Protein AF-A0A7X5RB39-F1 (afdb_monomer)

Structure (mmCIF, N/CA/C/O backbone):
data_AF-A0A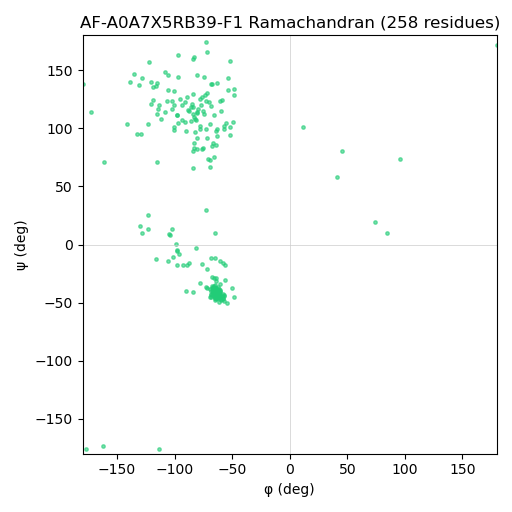7X5RB39-F1
#
_entry.id   AF-A0A7X5RB39-F1
#
loop_
_atom_site.group_PDB
_atom_site.id
_atom_site.type_symbol
_atom_site.label_atom_id
_atom_site.label_alt_id
_atom_site.label_comp_id
_atom_site.label_asym_id
_atom_site.label_entity_id
_atom_site.label_seq_id
_atom_site.pdbx_PDB_ins_code
_atom_site.Cartn_x
_atom_site.Cartn_y
_atom_site.Cartn_z
_atom_site.occupancy
_atom_site.B_iso_or_equiv
_atom_site.auth_seq_id
_atom_site.auth_comp_id
_atom_site.auth_asym_id
_atom_site.auth_atom_id
_atom_site.pdbx_PDB_model_num
ATOM 1 N N . MET A 1 1 ? 39.452 -30.937 -15.930 1.00 35.19 1 MET A N 1
ATOM 2 C CA . MET A 1 1 ? 39.267 -30.434 -17.305 1.00 35.19 1 MET A CA 1
ATOM 3 C C . MET A 1 1 ? 38.726 -31.591 -18.138 1.00 35.19 1 MET A C 1
ATOM 5 O O . MET A 1 1 ? 39.486 -32.293 -18.784 1.00 35.19 1 MET A O 1
ATOM 9 N N . HIS A 1 2 ? 37.433 -31.885 -17.980 1.00 28.02 2 HIS A N 1
ATOM 10 C CA . HIS A 1 2 ? 36.726 -32.924 -18.730 1.00 28.02 2 HIS A CA 1
ATOM 11 C C . HIS A 1 2 ? 35.963 -32.191 -19.830 1.00 28.02 2 HIS A C 1
ATOM 13 O O . HIS A 1 2 ? 34.952 -31.548 -19.563 1.00 28.02 2 HIS A O 1
ATOM 19 N N . THR A 1 3 ? 36.523 -32.175 -21.033 1.00 28.80 3 THR A N 1
ATOM 20 C CA . THR A 1 3 ? 35.849 -31.631 -22.210 1.00 28.80 3 THR A CA 1
ATOM 21 C C . THR A 1 3 ? 34.750 -32.599 -22.612 1.00 28.80 3 THR A C 1
ATOM 23 O O . THR A 1 3 ? 35.009 -33.785 -22.814 1.00 28.80 3 THR A O 1
ATOM 26 N N . LEU A 1 4 ? 33.529 -32.073 -22.666 1.00 30.95 4 LEU A N 1
ATOM 27 C CA . LEU A 1 4 ? 32.316 -32.753 -23.091 1.00 30.95 4 LEU A CA 1
ATOM 28 C C . LEU A 1 4 ? 32.536 -33.466 -24.433 1.00 30.95 4 LEU A C 1
ATOM 30 O O . LEU A 1 4 ? 32.575 -32.833 -25.483 1.00 30.95 4 LEU A O 1
ATOM 34 N N . THR A 1 5 ? 32.662 -34.789 -24.407 1.00 37.22 5 THR A N 1
ATOM 35 C CA . THR A 1 5 ? 32.427 -35.636 -25.578 1.00 37.22 5 THR A CA 1
ATOM 36 C C . THR A 1 5 ? 30.926 -35.886 -25.651 1.00 37.22 5 THR A C 1
ATOM 38 O O . THR A 1 5 ? 30.418 -36.819 -25.032 1.00 37.22 5 THR A O 1
ATOM 41 N N . GLY A 1 6 ? 30.220 -34.976 -26.320 1.00 36.09 6 GLY A N 1
ATOM 42 C CA . GLY A 1 6 ? 28.817 -35.131 -26.685 1.00 36.09 6 GLY A CA 1
ATOM 43 C C . GLY A 1 6 ? 28.717 -35.910 -27.991 1.00 36.09 6 GLY A C 1
ATOM 44 O O . GLY A 1 6 ? 29.290 -35.511 -29.001 1.00 36.09 6 GLY A O 1
ATOM 45 N N . ASP A 1 7 ? 28.031 -37.040 -27.921 1.00 36.84 7 ASP A N 1
ATOM 46 C CA . ASP A 1 7 ? 27.669 -37.909 -29.032 1.00 36.84 7 ASP A CA 1
ATOM 47 C C . ASP A 1 7 ? 26.932 -37.131 -30.145 1.00 36.84 7 ASP A C 1
ATOM 49 O O . ASP A 1 7 ? 26.150 -36.217 -29.877 1.00 36.84 7 ASP A O 1
ATOM 53 N N . ASN A 1 8 ? 27.184 -37.491 -31.404 1.00 41.62 8 ASN A N 1
ATOM 54 C CA . ASN A 1 8 ? 26.747 -36.795 -32.627 1.00 41.62 8 ASN A CA 1
ATOM 55 C C . ASN A 1 8 ? 25.233 -36.949 -32.935 1.00 41.62 8 ASN A C 1
ATOM 57 O O . ASN A 1 8 ? 24.839 -36.960 -34.101 1.00 41.62 8 ASN A O 1
ATOM 61 N N . GLY A 1 9 ? 24.376 -37.105 -31.922 1.00 42.06 9 GLY A N 1
ATOM 62 C CA . GLY A 1 9 ? 22.972 -37.510 -32.091 1.00 42.06 9 GLY A CA 1
ATOM 63 C C . GLY A 1 9 ? 21.904 -36.426 -31.898 1.00 42.06 9 GLY A C 1
ATOM 64 O O . GLY A 1 9 ? 20.760 -36.647 -32.274 1.00 42.06 9 GLY A O 1
ATOM 65 N N . LEU A 1 10 ? 22.234 -35.264 -31.322 1.00 43.47 10 LEU A N 1
ATOM 66 C CA . LEU A 1 10 ? 21.219 -34.335 -30.782 1.00 43.47 10 LEU A CA 1
ATOM 67 C C . LEU A 1 10 ? 20.811 -33.165 -31.698 1.00 43.47 10 LEU A C 1
ATOM 69 O O . LEU A 1 10 ? 19.912 -32.412 -31.333 1.00 43.47 10 LEU A O 1
ATOM 73 N N . LEU A 1 11 ? 21.452 -32.988 -32.861 1.00 42.91 11 LEU A N 1
ATOM 74 C CA . LEU A 1 11 ? 21.188 -31.864 -33.773 1.00 42.91 11 LEU A CA 1
ATOM 75 C C . LEU A 1 11 ? 21.240 -32.320 -35.239 1.00 42.91 11 LEU A C 1
ATOM 77 O O . LEU A 1 11 ? 22.322 -32.479 -35.809 1.00 42.91 11 LEU A O 1
ATOM 81 N N . SER A 1 12 ? 20.085 -32.481 -35.889 1.00 49.16 12 SER A N 1
ATOM 82 C CA . SER A 1 12 ? 20.037 -32.644 -37.348 1.00 49.16 12 SER A CA 1
ATOM 83 C C . SER A 1 12 ? 20.024 -31.275 -38.033 1.00 49.16 12 SER A C 1
ATOM 85 O O . SER A 1 12 ? 19.104 -30.485 -37.838 1.00 49.16 12 SER A O 1
ATOM 87 N N . LYS A 1 13 ? 21.047 -30.983 -38.847 1.00 46.03 13 LYS A N 1
ATOM 88 C CA . LYS A 1 13 ? 21.145 -29.742 -39.635 1.00 46.03 13 LYS A CA 1
ATOM 89 C C . LYS A 1 13 ? 20.354 -29.885 -40.938 1.00 46.03 13 LYS A C 1
ATOM 91 O O . LYS A 1 13 ? 20.810 -30.590 -41.835 1.00 46.03 13 LYS A O 1
ATOM 96 N N . ASN A 1 14 ? 19.228 -29.186 -41.077 1.00 44.16 14 ASN A N 1
ATOM 97 C CA . ASN A 1 14 ? 18.513 -29.060 -42.352 1.00 44.16 14 ASN A CA 1
ATOM 98 C C . ASN A 1 14 ? 18.531 -27.598 -42.824 1.00 44.16 14 ASN A C 1
ATOM 100 O O . ASN A 1 14 ? 17.915 -26.724 -42.218 1.00 44.16 14 ASN A O 1
ATOM 104 N N . ILE A 1 15 ? 19.238 -27.326 -43.925 1.00 44.94 15 ILE A N 1
ATOM 105 C CA . ILE A 1 15 ? 19.215 -26.021 -44.601 1.00 44.94 15 ILE A CA 1
ATOM 106 C C . ILE A 1 15 ? 18.104 -26.077 -45.649 1.00 44.94 15 ILE A C 1
ATOM 108 O O . ILE A 1 15 ? 18.275 -26.706 -46.693 1.00 44.94 15 ILE A O 1
ATOM 112 N N . THR A 1 16 ? 16.972 -25.423 -45.388 1.00 47.25 16 THR A N 1
ATOM 113 C CA . THR A 1 16 ? 15.879 -25.333 -46.368 1.00 47.25 16 THR A CA 1
ATOM 114 C C . THR A 1 16 ? 15.811 -23.915 -46.923 1.00 47.25 16 THR A C 1
ATOM 116 O O . THR A 1 16 ? 15.499 -22.969 -46.205 1.00 47.25 16 THR A O 1
ATOM 119 N N . ASN A 1 17 ? 16.097 -23.755 -48.217 1.00 41.53 17 ASN A N 1
ATOM 120 C CA . ASN A 1 17 ? 15.879 -22.500 -48.932 1.00 41.53 17 ASN A CA 1
ATOM 121 C C . ASN A 1 17 ? 14.397 -22.405 -49.320 1.00 41.53 17 ASN A C 1
ATOM 123 O O . ASN A 1 17 ? 13.992 -22.917 -50.363 1.00 41.53 17 ASN A O 1
ATOM 127 N N . ASN A 1 18 ? 13.577 -21.788 -48.470 1.00 40.19 18 ASN A N 1
ATOM 128 C CA . ASN A 1 18 ? 12.214 -21.437 -48.850 1.00 40.19 18 ASN A CA 1
ATOM 129 C C . ASN A 1 18 ? 12.242 -20.093 -49.589 1.00 40.19 18 ASN A C 1
ATOM 131 O O . ASN A 1 18 ? 11.996 -19.038 -49.004 1.00 40.19 18 ASN A O 1
ATOM 135 N N . ALA A 1 19 ? 12.584 -20.129 -50.879 1.00 40.53 19 ALA A N 1
ATOM 136 C CA . ALA A 1 19 ? 12.365 -18.997 -51.765 1.00 40.53 19 ALA A CA 1
ATOM 137 C C . ALA A 1 19 ? 10.851 -18.776 -51.852 1.00 40.53 19 ALA A C 1
ATOM 139 O O . ALA A 1 19 ? 10.156 -19.476 -52.587 1.00 40.53 19 ALA A O 1
ATOM 140 N N . ALA A 1 20 ? 10.335 -17.838 -51.057 1.00 37.28 20 ALA A N 1
ATOM 141 C CA . ALA A 1 20 ? 8.930 -17.475 -51.071 1.00 37.28 20 ALA A CA 1
ATOM 142 C C . ALA A 1 20 ? 8.526 -17.087 -52.503 1.00 37.28 20 ALA A C 1
ATOM 144 O O . ALA A 1 20 ? 8.846 -16.003 -52.996 1.00 37.28 20 ALA A O 1
ATOM 145 N N . THR A 1 21 ? 7.809 -17.982 -53.183 1.00 43.25 21 THR A N 1
ATOM 146 C CA . THR A 1 21 ? 7.079 -17.690 -54.415 1.00 43.25 21 THR A CA 1
ATOM 147 C C . THR A 1 21 ? 5.942 -16.741 -54.057 1.00 43.25 21 THR A C 1
ATOM 149 O O . THR A 1 21 ? 4.827 -17.155 -53.755 1.00 43.25 21 THR A O 1
ATOM 152 N N . GLY A 1 22 ? 6.259 -15.452 -54.020 1.00 37.28 22 GLY A N 1
ATOM 153 C CA . GLY A 1 22 ? 5.354 -14.394 -53.596 1.00 37.28 22 GLY A CA 1
ATOM 154 C C . GLY A 1 22 ? 5.847 -13.046 -54.098 1.00 37.28 22 GLY A C 1
ATOM 155 O O . GLY A 1 22 ? 6.366 -12.247 -53.332 1.00 37.28 22 GLY A O 1
ATOM 156 N N . ASN A 1 23 ? 5.726 -12.859 -55.412 1.00 44.16 23 ASN A N 1
ATOM 157 C CA . ASN A 1 23 ? 5.734 -11.604 -56.165 1.00 44.16 23 ASN A CA 1
ATOM 158 C C . ASN A 1 23 ? 6.184 -10.336 -55.398 1.00 44.16 23 ASN A C 1
ATOM 160 O O . ASN A 1 23 ? 5.379 -9.706 -54.712 1.00 44.16 23 ASN A O 1
ATOM 164 N N . LYS A 1 24 ? 7.433 -9.893 -55.601 1.00 43.25 24 LYS A N 1
ATOM 165 C CA . LYS A 1 24 ? 7.835 -8.496 -55.366 1.00 43.25 24 LYS A CA 1
ATOM 166 C C . LYS A 1 24 ? 8.642 -7.972 -56.544 1.00 43.25 24 LYS A C 1
ATOM 168 O O . LYS A 1 24 ? 9.856 -8.121 -56.611 1.00 43.25 24 LYS A O 1
ATOM 173 N N . GLY A 1 25 ? 7.945 -7.307 -57.461 1.00 40.09 25 GLY A N 1
ATOM 174 C CA . GLY A 1 25 ? 8.565 -6.319 -58.331 1.00 40.09 25 GLY A CA 1
ATOM 175 C C . GLY A 1 25 ? 9.091 -5.156 -57.488 1.00 40.09 25 GLY A C 1
ATOM 176 O O . GLY A 1 25 ? 8.332 -4.258 -57.145 1.00 40.09 25 GLY A O 1
ATOM 177 N N . ALA A 1 26 ? 10.366 -5.225 -57.112 1.00 44.03 26 ALA A N 1
ATOM 178 C CA . ALA A 1 26 ? 11.265 -4.106 -56.830 1.00 44.03 26 ALA A CA 1
ATOM 179 C C . ALA A 1 26 ? 12.669 -4.695 -56.621 1.00 44.03 26 ALA A C 1
ATOM 181 O O . ALA A 1 26 ? 12.887 -5.443 -55.669 1.00 44.03 26 ALA A O 1
ATOM 182 N N . SER A 1 27 ? 13.600 -4.372 -57.517 1.00 50.78 27 SER A N 1
ATOM 183 C CA . SER A 1 27 ? 14.911 -5.018 -57.693 1.00 50.78 27 SER A CA 1
ATOM 184 C C . SER A 1 27 ? 15.924 -4.889 -56.539 1.00 50.78 27 SER A C 1
ATOM 186 O O . SER A 1 27 ? 17.055 -5.325 -56.704 1.00 50.78 27 SER A O 1
ATOM 188 N N . ASP A 1 28 ? 15.537 -4.387 -55.363 1.00 53.66 28 ASP A N 1
ATOM 189 C CA . ASP A 1 28 ? 16.454 -4.109 -54.239 1.00 53.66 28 ASP A CA 1
ATOM 190 C C . ASP A 1 28 ? 15.992 -4.700 -52.892 1.00 53.66 28 ASP A C 1
ATOM 192 O O . ASP A 1 28 ? 16.442 -4.284 -51.823 1.00 53.66 28 ASP A O 1
ATOM 196 N N . LYS A 1 29 ? 15.047 -5.648 -52.895 1.00 54.41 29 LYS A N 1
ATOM 197 C CA . LYS A 1 29 ? 14.527 -6.245 -51.656 1.00 54.41 29 LYS A CA 1
ATOM 198 C C . LYS A 1 29 ? 15.233 -7.570 -51.375 1.00 54.41 29 LYS A C 1
ATOM 200 O O . LYS A 1 29 ? 14.937 -8.583 -52.000 1.00 54.41 29 LYS A O 1
ATOM 205 N N . GLY A 1 30 ? 16.145 -7.524 -50.411 1.00 60.84 30 GLY A N 1
ATOM 206 C CA . GLY A 1 30 ? 16.729 -8.695 -49.775 1.00 60.84 30 GLY A CA 1
ATOM 207 C C . GLY A 1 30 ? 15.707 -9.709 -49.242 1.00 60.84 30 GLY A C 1
ATOM 208 O O . GLY A 1 30 ? 14.550 -9.363 -48.996 1.00 60.84 30 GLY A O 1
ATOM 209 N N . GLY A 1 31 ? 16.145 -10.958 -49.078 1.00 68.75 31 GLY A N 1
ATOM 210 C CA . GLY A 1 31 ? 15.385 -12.063 -48.488 1.00 68.75 31 GLY A CA 1
ATOM 211 C C . GLY A 1 31 ? 15.978 -12.534 -47.158 1.00 68.75 31 GLY A C 1
ATOM 212 O O . GLY A 1 31 ? 16.950 -11.971 -46.662 1.00 68.75 31 GLY A O 1
ATOM 213 N N . TYR A 1 32 ? 15.407 -13.593 -46.585 1.00 74.38 32 TYR A N 1
ATOM 214 C CA . TYR A 1 32 ? 15.925 -14.213 -45.366 1.00 74.38 32 TYR A CA 1
ATOM 215 C C . TYR A 1 32 ? 16.413 -15.634 -45.639 1.00 74.38 32 TYR A C 1
ATOM 217 O O . TYR A 1 32 ? 15.752 -16.399 -46.341 1.00 74.38 32 TYR A O 1
ATOM 225 N N . ILE A 1 33 ? 17.551 -15.994 -45.049 1.00 75.31 33 ILE A N 1
ATOM 226 C CA . ILE A 1 33 ? 17.988 -17.383 -44.921 1.00 75.31 33 IL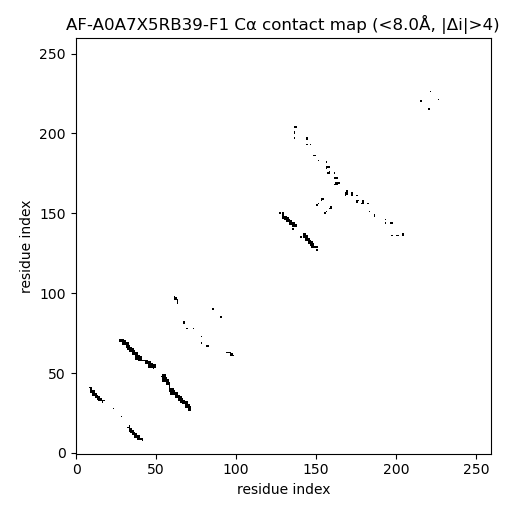E A CA 1
ATOM 227 C C . ILE A 1 33 ? 17.548 -17.873 -43.545 1.00 75.31 33 ILE A C 1
ATOM 229 O O . ILE A 1 33 ? 17.890 -17.270 -42.530 1.00 75.31 33 ILE A O 1
ATOM 233 N N . TYR A 1 34 ? 16.809 -18.979 -43.522 1.00 69.50 34 TYR A N 1
ATOM 234 C CA . TYR A 1 34 ? 16.393 -19.644 -42.294 1.00 69.50 34 TYR A CA 1
ATOM 235 C C . TYR A 1 34 ? 17.276 -20.864 -42.053 1.00 69.50 34 TYR A C 1
ATOM 237 O O . TYR A 1 34 ? 17.359 -21.759 -42.896 1.00 69.50 34 TYR A O 1
ATOM 245 N N . ILE A 1 35 ? 17.926 -20.913 -40.895 1.00 74.81 35 ILE A N 1
ATOM 246 C CA . ILE A 1 35 ? 18.674 -22.084 -40.438 1.00 74.81 35 ILE A CA 1
ATOM 247 C C . ILE A 1 35 ? 17.920 -22.645 -39.245 1.00 74.81 35 ILE A C 1
ATOM 249 O O . ILE A 1 35 ? 17.898 -22.028 -38.184 1.00 74.81 35 ILE A O 1
ATOM 253 N N . THR A 1 36 ? 17.272 -23.790 -39.435 1.00 67.94 36 THR A N 1
ATOM 254 C CA . THR A 1 36 ? 16.505 -24.455 -38.378 1.00 67.94 36 THR A CA 1
ATOM 255 C C . THR A 1 36 ? 17.325 -25.595 -37.800 1.00 67.94 36 THR A C 1
ATOM 257 O O . THR A 1 36 ? 17.893 -26.404 -38.536 1.00 67.94 36 THR A O 1
ATOM 260 N N . PHE A 1 37 ? 17.384 -25.642 -36.478 1.00 73.38 37 PHE A N 1
ATOM 261 C CA . PHE A 1 37 ? 17.956 -26.738 -35.723 1.00 73.38 37 PHE A CA 1
ATOM 262 C C . PHE A 1 37 ? 16.838 -27.393 -34.930 1.00 73.38 37 PHE A C 1
ATOM 264 O O . PHE A 1 37 ? 16.230 -26.764 -34.060 1.00 73.38 37 PHE A O 1
ATOM 271 N N . ASP A 1 38 ? 16.582 -28.655 -35.242 1.00 72.69 38 ASP A N 1
ATOM 272 C CA . ASP A 1 38 ? 15.652 -29.470 -34.478 1.00 72.69 38 ASP A CA 1
ATOM 273 C C . ASP A 1 38 ? 16.385 -30.051 -33.270 1.00 72.69 38 ASP A C 1
ATOM 275 O O . ASP A 1 38 ? 17.467 -30.632 -33.394 1.00 72.69 38 ASP A O 1
ATOM 279 N N . VAL A 1 39 ? 15.788 -29.878 -32.096 1.00 73.88 39 VAL A N 1
ATOM 280 C CA . VAL A 1 39 ? 16.202 -30.542 -30.866 1.00 73.88 39 VAL A CA 1
ATOM 281 C C . VAL A 1 39 ? 15.471 -31.870 -30.822 1.00 73.88 39 VAL A C 1
ATOM 283 O O . VAL A 1 39 ? 14.239 -31.917 -30.727 1.00 73.88 39 VAL A O 1
ATOM 286 N N . THR A 1 40 ? 16.233 -32.955 -30.898 1.00 70.62 40 THR A N 1
ATOM 287 C CA . THR A 1 40 ? 15.691 -34.312 -30.882 1.00 70.62 40 THR A CA 1
ATOM 288 C C . THR A 1 40 ? 15.942 -34.985 -29.539 1.00 70.62 40 THR A C 1
ATOM 290 O O . THR A 1 40 ? 17.055 -34.962 -29.025 1.00 70.62 40 THR A O 1
ATOM 293 N N . ALA A 1 41 ? 14.922 -35.611 -28.965 1.00 74.75 41 ALA A N 1
ATOM 294 C CA . ALA A 1 41 ? 15.072 -36.539 -27.859 1.00 74.75 41 ALA A CA 1
ATOM 295 C C . ALA A 1 41 ? 15.646 -37.871 -28.350 1.00 74.75 41 ALA A C 1
ATOM 297 O O . ALA A 1 41 ? 15.298 -38.363 -29.424 1.00 74.75 41 ALA A O 1
ATOM 298 N N . ASP A 1 42 ? 16.486 -38.465 -27.508 1.00 77.06 42 ASP A N 1
ATOM 299 C CA . ASP A 1 42 ? 17.113 -39.767 -27.748 1.00 77.06 42 ASP A CA 1
ATOM 300 C C . ASP A 1 42 ? 16.080 -40.911 -27.724 1.00 77.06 42 ASP A C 1
ATOM 302 O O . ASP A 1 42 ? 16.211 -41.926 -28.406 1.00 77.06 42 ASP A O 1
ATOM 306 N N . THR A 1 43 ? 14.994 -40.721 -26.967 1.00 77.81 43 THR A N 1
ATOM 307 C CA . THR A 1 43 ? 13.842 -41.623 -26.934 1.00 77.81 43 THR A CA 1
ATOM 308 C C . THR A 1 43 ? 12.573 -40.902 -27.398 1.00 77.81 43 THR A C 1
ATOM 310 O O . THR A 1 43 ? 12.325 -39.761 -26.997 1.00 77.81 43 THR A O 1
ATOM 313 N N . PRO A 1 44 ? 11.746 -41.535 -28.252 1.00 77.44 44 PRO A N 1
ATOM 314 C CA . PRO A 1 44 ? 10.512 -40.924 -28.725 1.00 77.44 44 PRO A CA 1
ATOM 315 C C . PRO A 1 44 ? 9.502 -40.785 -27.580 1.00 77.44 44 PRO A C 1
ATOM 317 O O . PRO A 1 44 ? 9.314 -41.710 -26.789 1.00 77.44 44 PRO A O 1
ATOM 320 N N . TYR A 1 45 ? 8.817 -39.643 -27.521 1.00 78.44 45 TYR A N 1
ATOM 321 C CA . TYR A 1 45 ? 7.777 -39.365 -26.531 1.00 78.44 45 TYR A CA 1
ATOM 322 C C . TYR A 1 45 ? 6.390 -39.370 -27.175 1.00 78.44 45 TYR A C 1
ATOM 324 O O . TYR A 1 45 ? 6.230 -39.015 -28.343 1.00 78.44 45 TYR A O 1
ATOM 332 N N . VAL A 1 46 ? 5.372 -39.767 -26.408 1.00 81.50 46 VAL A N 1
ATOM 333 C CA . VAL A 1 46 ? 3.970 -39.748 -26.847 1.00 81.50 46 VAL A CA 1
ATOM 334 C C . VAL A 1 46 ? 3.399 -38.351 -26.619 1.00 81.50 46 VAL A C 1
ATOM 336 O O . VAL A 1 46 ? 3.325 -37.895 -25.480 1.00 81.50 46 VAL A O 1
ATOM 339 N N . TYR A 1 47 ? 2.979 -37.669 -27.685 1.00 78.12 47 TYR A N 1
ATOM 340 C CA . TYR A 1 47 ? 2.387 -36.326 -27.601 1.00 78.12 47 TYR A CA 1
ATOM 341 C C . TYR A 1 47 ? 0.857 -36.329 -27.714 1.00 78.12 47 TYR A C 1
ATOM 343 O O . TYR A 1 47 ? 0.207 -35.320 -27.437 1.00 78.12 47 TYR A O 1
ATOM 351 N N . GLY A 1 48 ? 0.261 -37.459 -28.090 1.00 81.06 48 GLY A N 1
ATOM 352 C CA . GLY A 1 48 ? -1.183 -37.590 -28.217 1.00 81.06 48 GLY A CA 1
ATOM 353 C C . GLY A 1 48 ? -1.615 -38.996 -28.598 1.00 81.06 48 GLY A C 1
ATOM 354 O O . GLY A 1 48 ? -0.801 -39.911 -28.696 1.00 81.06 48 GLY A O 1
ATOM 355 N N . LYS A 1 49 ? -2.918 -39.150 -28.814 1.00 82.38 49 LYS A N 1
ATOM 356 C CA . LYS A 1 49 ? -3.541 -40.367 -29.333 1.00 82.38 49 LYS A CA 1
ATOM 357 C C . LYS A 1 49 ? -4.262 -40.016 -30.629 1.00 82.38 49 LYS A C 1
ATOM 359 O O . LYS A 1 49 ? -4.876 -38.951 -30.696 1.00 82.38 49 LYS A O 1
ATOM 364 N N . ASP A 1 50 ? -4.197 -40.874 -31.639 1.00 83.38 50 ASP A N 1
ATOM 365 C CA . ASP A 1 50 ? -5.050 -40.727 -32.820 1.00 83.38 50 ASP A CA 1
ATOM 366 C C . ASP A 1 50 ? -6.516 -41.098 -32.497 1.00 83.38 50 ASP A C 1
ATOM 368 O O . ASP A 1 50 ? -6.843 -41.575 -31.406 1.00 83.38 50 ASP A O 1
ATOM 372 N N . ASN A 1 51 ? -7.424 -40.904 -33.458 1.00 80.31 51 ASN A N 1
ATOM 373 C CA . ASN A 1 51 ? -8.847 -41.238 -33.293 1.00 80.31 51 ASN A CA 1
ATOM 374 C C . ASN A 1 51 ? -9.113 -42.750 -33.120 1.00 80.31 51 ASN A C 1
ATOM 376 O O . ASN A 1 51 ? -10.232 -43.134 -32.784 1.00 80.31 51 ASN A O 1
ATOM 380 N N . ALA A 1 52 ? -8.110 -43.600 -33.360 1.00 86.25 52 ALA A N 1
ATOM 381 C CA . ALA A 1 52 ? -8.156 -45.044 -33.158 1.00 86.25 52 ALA A CA 1
ATOM 382 C C . ALA A 1 52 ? -7.515 -45.476 -31.820 1.00 86.25 52 ALA A C 1
ATOM 384 O O . ALA A 1 52 ? -7.521 -46.663 -31.498 1.00 86.25 52 ALA A O 1
ATOM 385 N N . GLY A 1 53 ? -7.010 -44.529 -31.018 1.00 81.38 53 GLY A N 1
ATOM 386 C CA . GLY A 1 53 ? -6.408 -44.773 -29.707 1.00 81.38 53 GLY A CA 1
ATOM 387 C C . GLY A 1 53 ? -4.925 -45.165 -29.732 1.00 81.38 53 GLY A C 1
ATOM 388 O O . GLY A 1 53 ? -4.394 -45.543 -28.681 1.00 81.38 53 GLY A O 1
ATOM 389 N N . ASN A 1 54 ? -4.250 -45.065 -30.881 1.00 87.69 54 ASN A N 1
ATOM 390 C CA . ASN A 1 54 ? -2.816 -45.329 -31.005 1.00 87.69 54 ASN A CA 1
ATOM 391 C C . ASN A 1 54 ? -1.994 -44.129 -30.538 1.00 87.69 54 ASN A C 1
ATOM 393 O O . ASN A 1 54 ? -2.384 -42.983 -30.757 1.00 87.69 54 ASN A O 1
ATOM 397 N N . ASP A 1 55 ? -0.838 -44.394 -29.933 1.00 85.56 55 ASP A N 1
ATOM 398 C CA . ASP A 1 55 ? 0.086 -43.358 -29.473 1.00 85.56 55 ASP A CA 1
ATOM 399 C C . ASP A 1 55 ? 0.744 -42.645 -30.661 1.00 85.56 55 ASP A C 1
ATOM 401 O O . ASP A 1 55 ? 1.420 -43.262 -31.484 1.00 85.56 55 ASP A O 1
ATOM 405 N N . LEU A 1 56 ? 0.575 -41.326 -30.725 1.00 80.19 56 LEU A N 1
ATOM 406 C CA . LEU A 1 56 ? 1.309 -40.453 -31.628 1.00 80.19 56 LEU A CA 1
ATOM 407 C C . LEU A 1 56 ? 2.641 -40.101 -30.968 1.00 80.19 56 LEU A C 1
ATOM 409 O O . LEU A 1 56 ? 2.665 -39.415 -29.941 1.00 80.19 56 LEU A O 1
ATOM 413 N N . THR A 1 57 ? 3.742 -40.583 -31.542 1.00 80.12 57 THR A N 1
ATOM 414 C CA . THR A 1 57 ? 5.094 -40.375 -31.017 1.00 80.12 57 THR A CA 1
ATOM 415 C C . THR A 1 57 ? 5.882 -39.359 -31.843 1.00 80.12 57 THR A C 1
ATOM 417 O O . THR A 1 57 ? 5.710 -39.260 -33.057 1.00 80.12 57 THR A O 1
ATOM 420 N N . SER A 1 58 ? 6.741 -38.581 -31.183 1.00 79.38 58 SER A N 1
ATOM 421 C CA . SER A 1 58 ? 7.691 -37.654 -31.812 1.00 79.38 58 SER A CA 1
ATOM 422 C C . SER A 1 58 ? 9.058 -37.800 -31.148 1.00 79.38 58 SER A C 1
ATOM 424 O O . SER A 1 58 ? 9.136 -38.062 -29.948 1.00 79.38 58 SER A O 1
ATOM 426 N N . ASN A 1 59 ? 10.138 -37.630 -31.912 1.00 77.94 59 ASN A N 1
ATOM 427 C CA . ASN A 1 59 ? 11.468 -37.405 -31.344 1.00 77.94 59 ASN A CA 1
ATOM 428 C C . ASN A 1 59 ? 11.833 -35.913 -31.317 1.00 77.94 59 ASN A C 1
ATOM 430 O O . ASN A 1 59 ? 12.725 -35.542 -30.573 1.00 77.94 59 ASN A O 1
ATOM 434 N N . ILE A 1 60 ? 11.158 -35.046 -32.075 1.00 75.12 60 ILE A N 1
ATOM 435 C CA . ILE A 1 60 ? 11.436 -33.608 -32.084 1.00 75.12 60 ILE A CA 1
ATOM 436 C C . ILE A 1 60 ? 10.748 -33.005 -30.867 1.00 75.12 60 ILE A C 1
ATOM 438 O O . ILE A 1 60 ? 9.519 -33.014 -30.794 1.00 75.12 60 ILE A O 1
ATOM 442 N N . VAL A 1 61 ? 11.538 -32.508 -29.918 1.00 69.06 61 VAL A N 1
ATOM 443 C CA . VAL A 1 61 ? 11.046 -31.842 -28.700 1.00 69.06 61 VAL A CA 1
ATOM 444 C C . VAL A 1 61 ? 10.945 -30.329 -28.868 1.00 69.06 61 VAL A C 1
ATOM 446 O O . VAL A 1 61 ? 10.244 -29.667 -28.106 1.00 69.06 61 VAL A O 1
ATOM 449 N N . GLY A 1 62 ? 11.611 -29.777 -29.879 1.00 65.75 62 GLY A N 1
ATOM 450 C CA . GLY A 1 62 ? 11.537 -28.366 -30.225 1.00 65.75 62 GLY A CA 1
ATOM 451 C C . GLY A 1 62 ? 12.418 -28.039 -31.421 1.00 65.75 62 GLY A C 1
ATOM 452 O O . GLY A 1 62 ? 13.203 -28.869 -31.869 1.00 65.75 62 GLY A O 1
ATOM 453 N N . SER A 1 63 ? 12.300 -26.817 -31.924 1.00 68.00 63 SER A N 1
ATOM 454 C CA . SER A 1 63 ? 13.144 -26.297 -32.997 1.00 68.00 63 SER A CA 1
ATOM 455 C C . SER A 1 63 ? 13.523 -24.859 -32.683 1.00 68.00 63 SER A C 1
ATOM 457 O O . SER A 1 63 ? 12.659 -24.086 -32.267 1.00 68.00 63 SER A O 1
ATOM 459 N N . PHE A 1 64 ? 14.763 -24.473 -32.949 1.00 68.62 64 PHE A N 1
ATOM 460 C CA . PHE A 1 64 ? 15.168 -23.071 -32.953 1.00 68.62 64 PHE A CA 1
ATOM 461 C C . PHE A 1 64 ? 15.606 -22.674 -34.359 1.00 68.62 64 PHE A C 1
ATOM 463 O O . PHE A 1 64 ? 16.274 -23.433 -35.060 1.00 68.62 64 PHE A O 1
ATOM 470 N N . THR A 1 65 ? 15.172 -21.494 -34.798 1.00 68.00 65 THR A N 1
ATOM 471 C CA . THR A 1 65 ? 15.426 -20.996 -36.152 1.00 68.00 65 THR A CA 1
ATOM 472 C C . THR A 1 65 ? 16.220 -19.706 -36.080 1.00 68.00 65 THR A C 1
ATOM 474 O O . THR A 1 65 ? 15.767 -18.737 -35.476 1.00 68.00 65 THR A O 1
ATOM 477 N N . PHE A 1 66 ? 17.370 -19.666 -36.745 1.00 70.19 66 PHE A N 1
ATOM 478 C CA . PHE A 1 66 ? 18.080 -18.421 -37.008 1.00 70.19 66 PHE A CA 1
ATOM 479 C C . PHE A 1 66 ? 17.587 -17.839 -38.314 1.00 70.19 66 PHE A C 1
ATOM 481 O O . PHE A 1 66 ? 17.595 -18.509 -39.349 1.00 70.19 66 PHE A O 1
ATOM 488 N N . GLN A 1 67 ? 17.185 -16.578 -38.255 1.00 72.06 67 GLN A N 1
ATOM 489 C CA . GLN A 1 67 ? 16.830 -15.796 -39.421 1.00 72.06 67 GLN A CA 1
ATOM 490 C C . GLN A 1 67 ? 17.987 -14.854 -39.741 1.00 72.06 67 GLN A C 1
ATOM 492 O O . GLN A 1 67 ? 18.320 -13.979 -38.946 1.00 72.06 67 GLN A O 1
ATOM 497 N N . LEU A 1 68 ? 18.591 -15.029 -40.912 1.00 72.38 68 LEU A N 1
ATOM 498 C CA . LEU A 1 68 ? 19.633 -14.148 -41.419 1.00 72.38 68 LEU A CA 1
ATOM 499 C C . LEU A 1 68 ? 19.078 -13.287 -42.550 1.00 72.38 68 LEU A C 1
ATOM 501 O O . LEU A 1 68 ? 18.598 -13.815 -43.550 1.00 72.38 68 LEU A O 1
ATOM 505 N N . GLU A 1 69 ? 19.170 -11.968 -42.410 1.00 71.19 69 GLU A N 1
ATOM 506 C CA . GLU A 1 69 ? 18.820 -11.029 -43.476 1.00 71.19 69 GLU A CA 1
ATOM 507 C C . GLU A 1 69 ? 19.918 -10.969 -44.546 1.00 71.19 69 GLU A C 1
ATOM 509 O O . GLU A 1 69 ? 21.095 -10.733 -44.251 1.00 71.19 69 GLU A O 1
ATOM 514 N N . VAL A 1 70 ? 19.514 -11.166 -45.800 1.00 76.50 70 VAL A N 1
ATOM 515 C CA . VAL A 1 70 ? 20.371 -11.100 -46.984 1.00 76.50 70 VAL A CA 1
ATOM 516 C C . VAL A 1 70 ? 19.836 -10.026 -47.911 1.00 76.50 70 VAL A C 1
ATOM 518 O O . VAL A 1 70 ? 18.712 -10.118 -48.380 1.00 76.50 70 VAL A O 1
ATOM 521 N N . THR A 1 71 ? 20.644 -9.024 -48.214 1.00 73.88 71 THR A N 1
ATOM 522 C CA . THR A 1 71 ? 20.331 -7.916 -49.120 1.00 73.88 71 THR A CA 1
ATOM 523 C C . THR A 1 71 ? 20.881 -8.172 -50.522 1.00 73.88 71 THR A C 1
ATOM 525 O O . THR A 1 71 ? 21.782 -8.987 -50.704 1.00 73.88 71 THR A O 1
ATOM 528 N N . SER A 1 72 ? 20.396 -7.433 -51.525 1.00 70.75 72 SER A N 1
ATOM 529 C CA . SER A 1 72 ? 20.883 -7.540 -52.911 1.00 70.75 72 SER A CA 1
ATOM 530 C C . SER A 1 72 ? 22.381 -7.220 -53.086 1.00 70.75 72 SER A C 1
ATOM 532 O O . SER A 1 72 ? 22.945 -7.536 -54.130 1.00 70.75 72 SER A O 1
ATOM 534 N N . ASN A 1 73 ? 23.026 -6.611 -52.083 1.00 76.50 73 ASN A N 1
ATOM 535 C CA . ASN A 1 73 ? 24.454 -6.270 -52.086 1.00 76.50 73 ASN A CA 1
ATOM 536 C C . ASN A 1 73 ? 25.331 -7.296 -51.348 1.00 76.50 73 ASN A C 1
ATOM 538 O O . ASN A 1 73 ? 26.558 -7.167 -51.352 1.00 76.50 73 ASN A O 1
ATOM 542 N N . ASP A 1 74 ? 24.735 -8.298 -50.698 1.00 76.25 74 ASP A N 1
ATOM 543 C CA . ASP A 1 74 ? 25.500 -9.301 -49.970 1.00 76.25 74 ASP A CA 1
ATOM 544 C C . ASP A 1 74 ? 26.126 -10.305 -50.944 1.00 76.25 74 ASP A C 1
ATOM 546 O O . ASP A 1 74 ? 25.450 -11.010 -51.690 1.00 76.25 74 ASP A O 1
ATOM 550 N N . THR A 1 75 ? 27.453 -10.390 -50.914 1.00 81.56 75 THR A N 1
ATOM 551 C CA . THR A 1 75 ? 28.195 -11.473 -51.571 1.00 81.56 75 THR A CA 1
ATOM 552 C C . THR A 1 75 ? 28.240 -12.702 -50.664 1.00 81.56 75 THR A C 1
ATOM 554 O O . THR A 1 75 ? 28.094 -12.582 -49.448 1.00 81.56 75 THR A O 1
ATOM 557 N N . GLU A 1 76 ? 28.534 -13.883 -51.214 1.00 78.88 76 GLU A N 1
ATOM 558 C CA . GLU A 1 76 ? 28.705 -15.119 -50.424 1.00 78.88 76 GLU A CA 1
ATOM 559 C C . GLU A 1 76 ? 29.667 -14.932 -49.240 1.00 78.88 76 GLU A C 1
ATOM 561 O O . GLU A 1 76 ? 29.423 -15.421 -48.138 1.00 78.88 76 GLU A O 1
ATOM 566 N N . ARG A 1 77 ? 30.736 -14.150 -49.440 1.00 80.44 77 ARG A N 1
ATOM 567 C CA . ARG A 1 77 ? 31.707 -13.825 -48.391 1.00 80.44 77 ARG A CA 1
ATOM 568 C C . ARG A 1 77 ? 31.110 -12.956 -47.282 1.00 80.44 77 ARG A C 1
ATOM 570 O O . ARG A 1 77 ? 31.443 -13.164 -46.122 1.00 80.44 77 ARG A O 1
ATOM 577 N N . SER A 1 78 ? 30.240 -12.007 -47.625 1.00 78.75 78 SER A N 1
ATOM 578 C CA . SER A 1 78 ? 29.539 -11.173 -46.643 1.00 78.75 78 SER A CA 1
ATOM 579 C C . SER A 1 78 ? 28.515 -11.983 -45.844 1.00 78.75 78 SER A C 1
ATOM 581 O O . SER A 1 78 ? 28.417 -11.820 -44.633 1.00 78.75 78 SER A O 1
ATOM 583 N N . ILE A 1 79 ? 27.818 -12.924 -46.486 1.00 80.56 79 ILE A N 1
ATOM 584 C CA . ILE A 1 79 ? 26.894 -13.844 -45.805 1.00 80.56 79 ILE A CA 1
ATOM 585 C C . ILE A 1 79 ? 27.660 -14.754 -44.835 1.00 80.56 79 ILE A C 1
ATOM 587 O O . ILE A 1 79 ? 27.227 -14.949 -43.701 1.00 80.56 79 ILE A O 1
ATOM 591 N N . LEU A 1 80 ? 28.825 -15.267 -45.244 1.00 81.12 80 LEU A N 1
ATOM 592 C CA . LEU A 1 80 ? 29.668 -16.105 -44.389 1.00 81.12 80 LEU A CA 1
ATOM 593 C C . LEU A 1 80 ? 30.192 -15.346 -43.160 1.00 81.12 80 LEU A C 1
ATOM 595 O O . LEU A 1 80 ? 30.249 -15.902 -42.067 1.00 81.12 80 LEU A O 1
ATOM 599 N N . ASP A 1 81 ? 30.536 -14.071 -43.324 1.00 81.50 81 ASP A N 1
ATOM 600 C CA . ASP A 1 81 ? 30.974 -13.210 -42.224 1.00 81.50 81 ASP A CA 1
ATOM 601 C C . ASP A 1 81 ? 29.842 -12.936 -41.217 1.00 81.50 81 ASP A C 1
ATOM 603 O O . ASP A 1 81 ? 30.036 -13.056 -40.003 1.00 81.50 81 ASP A O 1
ATOM 607 N N . LYS A 1 82 ? 28.620 -12.686 -41.714 1.00 77.44 82 LYS A N 1
ATOM 608 C CA . LYS A 1 82 ? 27.421 -12.555 -40.870 1.00 77.44 82 LYS A CA 1
ATOM 609 C C . LYS A 1 82 ? 27.136 -13.836 -40.081 1.00 77.44 82 LYS A C 1
ATOM 611 O O . LYS A 1 82 ? 26.814 -13.760 -38.899 1.00 77.44 82 LYS A O 1
ATOM 616 N N . LEU A 1 83 ? 27.299 -15.006 -40.702 1.00 78.81 83 LEU A N 1
ATOM 617 C CA . LEU A 1 83 ? 27.141 -16.298 -40.027 1.00 78.81 83 LEU A CA 1
ATOM 618 C C . LEU A 1 83 ? 28.204 -16.515 -38.945 1.00 78.81 83 LEU A C 1
ATOM 620 O O . LEU A 1 83 ? 27.863 -16.883 -37.827 1.00 78.81 83 LEU A O 1
ATOM 624 N N . ASN A 1 84 ? 29.477 -16.245 -39.234 1.00 76.69 84 ASN A N 1
ATOM 625 C CA . ASN A 1 84 ? 30.547 -16.409 -38.246 1.00 76.69 84 ASN A CA 1
ATOM 626 C C . ASN A 1 84 ? 30.401 -15.441 -37.065 1.00 76.69 84 ASN A C 1
ATOM 628 O O . ASN A 1 84 ? 30.678 -15.809 -35.927 1.00 76.69 84 ASN A O 1
ATOM 632 N N . THR A 1 85 ? 29.913 -14.227 -37.319 1.00 72.69 85 THR A N 1
ATOM 633 C CA . THR A 1 85 ? 29.587 -13.271 -36.256 1.00 72.69 85 THR A CA 1
ATOM 634 C C . THR A 1 85 ? 28.415 -13.771 -35.409 1.00 72.69 85 THR A C 1
ATOM 636 O O . THR A 1 85 ? 28.469 -13.667 -34.188 1.00 72.69 85 THR A O 1
ATOM 639 N N . ALA A 1 86 ? 27.394 -14.369 -36.028 1.00 68.06 86 ALA A N 1
ATOM 640 C CA . ALA A 1 86 ? 26.210 -14.885 -35.341 1.00 68.06 86 ALA A CA 1
ATOM 641 C C . ALA A 1 86 ? 26.424 -16.213 -34.585 1.00 68.06 86 ALA A C 1
ATOM 643 O O . ALA A 1 86 ? 25.603 -16.541 -33.735 1.00 68.06 86 ALA A O 1
ATOM 644 N N . PHE A 1 87 ? 27.500 -16.961 -34.862 1.00 73.50 87 PHE A N 1
ATOM 645 C CA . PHE A 1 87 ? 27.806 -18.262 -34.240 1.00 73.50 87 PHE A CA 1
ATOM 646 C C . PHE A 1 87 ? 29.181 -18.312 -33.544 1.00 73.50 87 PHE A C 1
ATOM 648 O O . PHE A 1 87 ? 29.780 -19.381 -33.432 1.00 73.50 87 PHE A O 1
ATOM 655 N N . ASN A 1 88 ? 29.721 -17.171 -33.106 1.00 68.12 88 ASN A N 1
ATOM 656 C CA . ASN A 1 88 ? 31.006 -17.138 -32.400 1.00 68.12 88 ASN A CA 1
ATOM 657 C C . ASN A 1 88 ? 30.910 -17.704 -30.965 1.00 68.12 88 ASN A C 1
ATOM 659 O O . ASN A 1 88 ? 29.818 -17.834 -30.408 1.00 68.12 88 ASN A O 1
ATOM 663 N N . ASP A 1 89 ? 32.063 -17.983 -30.350 1.00 69.19 89 ASP A N 1
ATOM 664 C CA . ASP A 1 89 ? 32.182 -18.612 -29.022 1.00 69.19 89 ASP A CA 1
ATOM 665 C C . ASP A 1 89 ? 31.483 -17.844 -27.873 1.00 69.19 89 ASP A C 1
ATOM 667 O O . ASP A 1 89 ? 31.235 -18.421 -26.816 1.00 69.19 89 ASP A O 1
ATOM 671 N N . ASN A 1 90 ? 31.127 -16.567 -28.071 1.00 55.88 90 ASN A N 1
ATOM 672 C CA . ASN A 1 90 ? 30.446 -15.712 -27.090 1.00 55.88 90 ASN A CA 1
ATOM 673 C C . ASN A 1 90 ? 28.944 -15.514 -27.378 1.00 55.88 90 ASN A C 1
ATOM 675 O O . ASN A 1 90 ? 28.303 -14.670 -26.747 1.00 55.88 90 ASN A O 1
ATOM 679 N N . THR A 1 91 ? 28.368 -16.234 -28.340 1.00 60.75 91 THR A N 1
ATOM 680 C CA . THR A 1 91 ? 26.941 -16.106 -28.666 1.00 60.75 91 THR A CA 1
ATOM 681 C C . THR A 1 91 ? 26.089 -16.800 -27.601 1.00 60.75 91 THR A C 1
ATOM 683 O O . THR A 1 91 ? 26.162 -18.011 -27.399 1.00 60.75 91 THR A O 1
ATOM 686 N N . LEU A 1 92 ? 25.295 -16.015 -26.867 1.00 53.75 92 LEU A N 1
ATOM 687 C CA . LEU A 1 92 ? 24.317 -16.538 -25.915 1.00 53.75 92 LEU A CA 1
ATOM 688 C C . LEU A 1 92 ? 23.069 -16.963 -26.702 1.00 53.75 92 LEU A C 1
ATOM 690 O O . LEU A 1 92 ? 22.405 -16.126 -27.312 1.00 53.75 92 LEU A O 1
ATOM 694 N N . PHE A 1 93 ? 22.769 -18.261 -26.730 1.00 60.00 93 PHE A N 1
ATOM 695 C CA . PHE A 1 93 ? 21.575 -18.788 -27.392 1.00 60.00 93 PHE A CA 1
ATOM 696 C C . PHE A 1 93 ? 20.341 -18.599 -26.499 1.00 60.00 93 PHE A C 1
ATOM 698 O O . PHE A 1 93 ? 20.271 -19.193 -25.425 1.00 60.00 93 PHE A O 1
ATOM 705 N N . ASP A 1 94 ? 19.365 -17.807 -26.952 1.00 50.62 94 ASP A N 1
ATOM 706 C CA . ASP A 1 94 ? 18.050 -17.697 -26.308 1.00 50.62 94 ASP A CA 1
ATOM 707 C C . ASP A 1 94 ? 17.103 -18.773 -26.877 1.00 50.62 94 ASP A C 1
ATOM 709 O O . ASP A 1 94 ? 16.829 -18.817 -28.081 1.00 50.62 94 ASP A O 1
ATOM 713 N N . LEU A 1 95 ? 16.666 -19.710 -26.030 1.00 54.38 95 LEU A N 1
ATOM 714 C CA . LEU A 1 95 ? 15.852 -20.864 -26.424 1.00 54.38 95 LEU A CA 1
ATOM 715 C C . LEU A 1 95 ? 14.361 -20.506 -26.339 1.00 54.38 95 LEU A C 1
ATOM 717 O O . LEU A 1 95 ? 13.752 -20.596 -25.275 1.00 54.38 95 LEU A O 1
ATOM 721 N N . ASN A 1 96 ? 13.744 -20.152 -27.469 1.00 48.81 96 ASN A N 1
ATOM 722 C CA . ASN A 1 96 ? 12.293 -19.968 -27.537 1.00 48.81 96 ASN A CA 1
ATOM 723 C C . ASN A 1 96 ? 11.5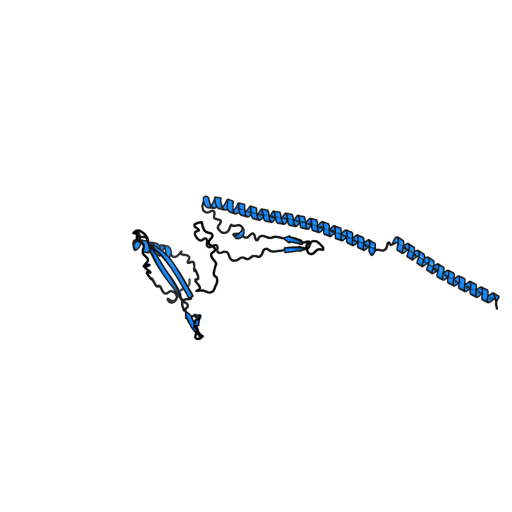86 -21.328 -27.720 1.00 48.81 96 ASN A C 1
ATOM 725 O O . ASN A 1 96 ? 11.663 -21.947 -28.783 1.00 48.81 96 ASN A O 1
ATOM 729 N N . PHE A 1 97 ? 10.911 -21.819 -26.677 1.00 52.84 97 PHE A N 1
ATOM 730 C CA . PHE A 1 97 ? 10.200 -23.102 -26.693 1.00 52.84 97 PHE A CA 1
ATOM 731 C C . PHE A 1 97 ? 8.816 -22.960 -27.338 1.00 52.84 97 PHE A C 1
ATOM 733 O O . PHE A 1 97 ? 7.834 -22.617 -26.681 1.00 52.84 97 PHE A O 1
ATOM 740 N N . ASN A 1 98 ? 8.706 -23.285 -28.626 1.00 48.69 98 ASN A N 1
ATOM 741 C CA . ASN A 1 98 ? 7.415 -23.377 -29.306 1.00 48.69 98 ASN A CA 1
ATOM 742 C C . ASN A 1 98 ? 6.783 -24.759 -29.046 1.00 48.69 98 ASN A C 1
ATOM 744 O O . ASN A 1 98 ? 6.935 -25.690 -29.836 1.00 48.69 98 ASN A O 1
ATOM 748 N N . MET A 1 99 ? 6.110 -24.930 -27.902 1.00 49.16 99 MET A N 1
ATOM 749 C CA . MET A 1 99 ? 5.272 -26.113 -27.681 1.00 49.16 99 MET A CA 1
ATOM 750 C C . MET A 1 99 ? 3.990 -25.984 -28.506 1.00 49.16 99 MET A C 1
ATOM 752 O O . MET A 1 99 ? 3.136 -25.144 -28.227 1.00 49.16 99 MET A O 1
ATOM 756 N N . GLY A 1 100 ? 3.849 -26.851 -29.510 1.00 49.47 100 GLY A N 1
ATOM 757 C CA . GLY A 1 100 ? 2.664 -26.960 -30.355 1.00 49.47 100 GLY A CA 1
ATOM 758 C C . GLY A 1 100 ? 1.371 -27.098 -29.546 1.00 49.47 100 GLY A C 1
ATOM 759 O O . GLY A 1 100 ? 1.027 -28.169 -29.061 1.00 49.47 100 GLY A O 1
ATOM 760 N N . ASN A 1 101 ? 0.660 -25.980 -29.434 1.00 60.91 101 ASN A N 1
ATOM 761 C CA . ASN A 1 101 ? -0.765 -25.831 -29.162 1.00 60.91 101 ASN A CA 1
ATOM 762 C C . ASN A 1 101 ? -1.377 -26.699 -28.035 1.00 60.91 101 ASN A C 1
ATOM 764 O O . ASN A 1 101 ? -2.137 -27.640 -28.268 1.00 60.91 101 ASN A O 1
ATOM 768 N N . LYS A 1 102 ? -1.179 -26.250 -26.790 1.00 47.53 102 LYS A N 1
ATOM 769 C CA . LYS A 1 102 ? -2.232 -26.248 -25.760 1.00 47.53 102 LYS A CA 1
ATOM 770 C C . LYS A 1 102 ? -2.311 -24.861 -25.124 1.00 47.53 102 LYS A C 1
ATOM 772 O O . LYS A 1 102 ? -1.583 -24.565 -24.193 1.00 47.53 102 LYS A O 1
ATOM 777 N N . ASN A 1 103 ? -3.222 -24.037 -25.635 1.00 46.97 103 ASN A N 1
ATOM 778 C CA . ASN A 1 103 ? -4.010 -23.075 -24.861 1.00 46.97 103 ASN A CA 1
ATOM 779 C C . ASN A 1 103 ? -3.286 -22.280 -23.744 1.00 46.97 103 ASN A C 1
ATOM 781 O O . ASN A 1 103 ? -3.740 -22.243 -22.605 1.00 46.97 103 ASN A O 1
ATOM 785 N N . THR A 1 104 ? -2.236 -21.543 -24.099 1.00 42.06 104 THR A N 1
ATOM 786 C CA . THR A 1 104 ? -1.985 -20.204 -23.539 1.00 42.06 104 THR A CA 1
ATOM 787 C C . THR A 1 104 ? -2.108 -19.210 -24.685 1.00 42.06 104 THR A C 1
ATOM 789 O O . THR A 1 104 ? -1.145 -18.675 -25.225 1.00 42.06 104 THR A O 1
ATOM 792 N N . SER A 1 105 ? -3.352 -19.029 -25.130 1.00 40.50 105 SER A N 1
ATOM 793 C CA . SER A 1 105 ? -3.715 -17.988 -26.082 1.00 40.50 105 SER A CA 1
ATOM 794 C C . SER A 1 105 ? -3.524 -16.637 -25.387 1.00 40.50 105 SER A C 1
ATOM 796 O O . SER A 1 105 ? -4.452 -16.116 -24.773 1.00 40.50 105 SER A O 1
ATOM 798 N N . TYR A 1 106 ? -2.309 -16.089 -25.442 1.00 43.03 106 TYR A N 1
ATOM 799 C CA . TYR A 1 106 ? -2.045 -14.692 -25.124 1.00 43.03 106 TYR A CA 1
ATOM 800 C C . TYR A 1 106 ? -2.808 -13.850 -26.146 1.00 43.03 106 TYR A C 1
ATOM 802 O O . TYR A 1 106 ? -2.436 -13.734 -27.313 1.00 43.03 106 TYR A O 1
ATOM 810 N N . VAL A 1 107 ? -3.968 -13.354 -25.722 1.00 38.66 107 VAL A N 1
ATOM 811 C CA . VAL A 1 107 ? -4.811 -12.478 -26.527 1.00 38.66 107 VAL A CA 1
ATOM 812 C C . VAL A 1 107 ? -4.090 -11.143 -26.652 1.00 38.66 107 VAL A C 1
ATOM 814 O O . VAL A 1 107 ? -4.091 -10.331 -25.731 1.00 38.66 107 VAL A O 1
ATOM 817 N N . TYR A 1 108 ? -3.495 -10.915 -27.817 1.00 35.50 108 TYR A N 1
ATOM 818 C CA . TYR A 1 108 ? -3.092 -9.592 -28.265 1.00 35.50 108 TYR A CA 1
ATOM 819 C C . TYR A 1 108 ? -4.334 -8.696 -28.333 1.00 35.50 108 TYR A C 1
ATOM 821 O O . TYR A 1 108 ? -5.220 -8.911 -29.161 1.00 35.50 108 TYR A O 1
ATOM 829 N N . LYS A 1 109 ? -4.392 -7.661 -27.496 1.00 39.59 109 LYS A N 1
ATOM 830 C CA . LYS A 1 109 ? -5.147 -6.450 -27.826 1.00 39.59 109 LYS A CA 1
ATOM 831 C C . LYS A 1 109 ? -4.130 -5.427 -28.309 1.00 39.59 109 LYS A C 1
ATOM 833 O O . LYS A 1 109 ? -3.384 -4.866 -27.520 1.00 39.59 109 LYS A O 1
ATOM 838 N N . SER A 1 110 ? -4.047 -5.274 -29.627 1.00 33.91 110 SER A N 1
ATOM 839 C CA . SER A 1 110 ? -3.289 -4.195 -30.251 1.00 33.91 110 SER A CA 1
ATOM 840 C C . SER A 1 110 ? -4.124 -2.924 -30.162 1.00 33.91 110 SER A C 1
ATOM 842 O O . SER A 1 110 ? -5.045 -2.735 -30.961 1.00 33.91 110 SER A O 1
ATOM 844 N N . ASP A 1 111 ? -3.788 -2.049 -29.219 1.00 34.50 111 ASP A N 1
ATOM 845 C CA . ASP A 1 111 ? -4.122 -0.642 -29.387 1.00 34.50 111 ASP A CA 1
ATOM 846 C C . ASP A 1 111 ? -3.259 -0.111 -30.535 1.00 34.50 111 ASP A C 1
ATOM 848 O O . ASP A 1 111 ? -2.032 -0.231 -30.560 1.00 34.50 111 ASP A O 1
ATOM 852 N N . HIS A 1 112 ? -3.942 0.352 -31.577 1.00 46.25 112 HIS A N 1
ATOM 853 C CA . HIS A 1 112 ? -3.320 0.854 -32.788 1.00 46.25 112 HIS A CA 1
ATOM 854 C C . HIS A 1 112 ? -2.589 2.169 -32.488 1.00 46.25 112 HIS A C 1
ATOM 856 O O . HIS A 1 112 ? -3.166 3.066 -31.873 1.00 46.25 112 HIS A O 1
ATOM 862 N N . ASN A 1 113 ? -1.385 2.298 -33.058 1.00 48.16 113 ASN A N 1
ATOM 863 C CA . ASN A 1 113 ? -0.517 3.485 -33.137 1.00 48.16 113 ASN A CA 1
ATOM 864 C C . ASN A 1 113 ? 0.582 3.611 -32.068 1.00 48.16 113 ASN A C 1
ATOM 866 O O . ASN A 1 113 ? 0.539 4.503 -31.234 1.00 48.16 113 ASN A O 1
ATOM 870 N N . ALA A 1 114 ? 1.635 2.803 -32.182 1.00 39.56 114 ALA A N 1
ATOM 871 C CA . ALA A 1 114 ? 3.013 3.293 -32.315 1.00 39.56 114 ALA A CA 1
ATOM 872 C C . ALA A 1 114 ? 3.967 2.100 -32.433 1.00 39.56 114 ALA A C 1
ATOM 874 O O . ALA A 1 114 ? 3.826 1.086 -31.757 1.00 39.56 114 ALA A O 1
ATOM 875 N N . SER A 1 115 ? 4.923 2.237 -33.341 1.00 46.84 115 SER A N 1
ATOM 876 C CA . SER A 1 115 ? 5.990 1.306 -33.683 1.00 46.84 115 SER A CA 1
ATOM 877 C C . SER A 1 115 ? 6.775 0.841 -32.447 1.00 46.84 115 SER A C 1
ATOM 879 O O . SER A 1 115 ? 7.714 1.501 -32.013 1.00 46.84 115 SER A O 1
ATOM 881 N N . SER A 1 116 ? 6.388 -0.302 -31.884 1.00 38.28 116 SER A N 1
ATOM 882 C CA . SER A 1 116 ? 7.053 -0.949 -30.754 1.00 38.28 116 SER A CA 1
ATOM 883 C C . SER A 1 116 ? 7.975 -2.045 -31.285 1.00 38.28 116 SER A C 1
ATOM 885 O O . SER A 1 116 ? 7.526 -3.062 -31.815 1.00 38.28 116 SER A O 1
ATOM 887 N N . MET A 1 117 ? 9.287 -1.834 -31.150 1.00 38.66 117 MET A N 1
ATOM 888 C CA . MET A 1 117 ? 10.196 -2.960 -30.964 1.00 38.66 117 MET A CA 1
ATOM 889 C C . MET A 1 117 ? 9.722 -3.674 -29.699 1.00 38.66 117 MET A C 1
ATOM 891 O O . MET A 1 117 ? 9.551 -3.023 -28.667 1.00 38.66 117 MET A O 1
ATOM 895 N N . LEU A 1 118 ? 9.439 -4.973 -29.814 1.00 41.06 118 LEU A N 1
ATOM 896 C CA . LEU A 1 118 ? 9.015 -5.808 -28.698 1.00 41.06 118 LEU A CA 1
ATOM 897 C C . LEU A 1 118 ? 10.075 -5.741 -27.596 1.00 41.06 118 LEU A C 1
ATOM 899 O O . LEU A 1 118 ? 11.080 -6.448 -27.651 1.00 41.06 118 LEU A O 1
ATOM 903 N N . LYS A 1 119 ? 9.830 -4.913 -26.581 1.00 41.81 119 LYS A N 1
ATOM 904 C CA . LYS A 1 119 ? 10.326 -5.214 -25.249 1.00 41.81 119 LYS A CA 1
ATOM 905 C C . LYS A 1 119 ? 9.583 -6.468 -24.820 1.00 41.81 119 LYS A C 1
ATOM 907 O O . LYS A 1 119 ? 8.357 -6.471 -24.704 1.00 41.81 119 LYS A O 1
ATOM 912 N N . ASN A 1 120 ? 10.324 -7.564 -24.720 1.00 40.00 120 ASN A N 1
ATOM 913 C CA . ASN A 1 120 ? 9.822 -8.767 -24.095 1.00 40.00 120 ASN A CA 1
ATOM 914 C C . ASN A 1 120 ? 9.850 -8.488 -22.595 1.00 40.00 120 ASN A C 1
ATOM 916 O O . ASN A 1 120 ? 10.818 -8.794 -21.907 1.00 40.00 120 ASN A O 1
ATOM 920 N N . ASP A 1 121 ? 8.804 -7.822 -22.132 1.00 40.38 121 ASP A N 1
ATOM 921 C CA . ASP A 1 121 ? 8.503 -7.643 -20.727 1.00 40.38 121 ASP A CA 1
ATOM 922 C C . ASP A 1 121 ? 8.223 -9.052 -20.175 1.00 40.38 121 ASP A C 1
ATOM 924 O O . ASP A 1 121 ? 7.089 -9.539 -20.172 1.00 40.38 121 ASP A O 1
ATOM 928 N N . PHE A 1 122 ? 9.295 -9.756 -19.782 1.00 44.88 122 PHE A N 1
ATOM 929 C CA . PHE A 1 122 ? 9.274 -11.019 -19.043 1.00 44.88 122 PHE A CA 1
ATOM 930 C C . PHE A 1 122 ? 8.782 -10.740 -17.633 1.00 44.88 122 PHE A C 1
ATOM 932 O O . PHE A 1 122 ? 9.472 -10.856 -16.627 1.00 44.88 122 PHE A O 1
ATOM 939 N N . LEU A 1 123 ? 7.527 -10.353 -17.575 1.00 39.75 123 LEU A N 1
ATOM 940 C CA . LEU A 1 123 ? 6.820 -10.103 -16.364 1.00 39.75 123 LEU A CA 1
ATOM 941 C C . LEU A 1 123 ? 6.285 -11.462 -15.922 1.00 39.75 123 LEU A C 1
ATOM 943 O O . LEU A 1 123 ? 5.319 -11.934 -16.526 1.00 39.75 123 LEU A O 1
ATOM 947 N N . PRO A 1 124 ? 6.846 -12.107 -14.872 1.00 41.44 124 PRO A N 1
ATOM 948 C CA . PRO A 1 124 ? 6.064 -13.106 -14.165 1.00 41.44 124 PRO A CA 1
ATOM 949 C C . PRO A 1 124 ? 4.707 -12.458 -13.891 1.00 41.44 124 PRO A C 1
ATOM 951 O O . PRO A 1 124 ? 4.643 -11.275 -13.518 1.00 41.44 124 PRO A O 1
ATOM 954 N N . GLN A 1 125 ? 3.629 -13.192 -14.166 1.00 49.31 125 GLN A N 1
ATOM 955 C CA . GLN A 1 125 ? 2.293 -12.826 -13.724 1.00 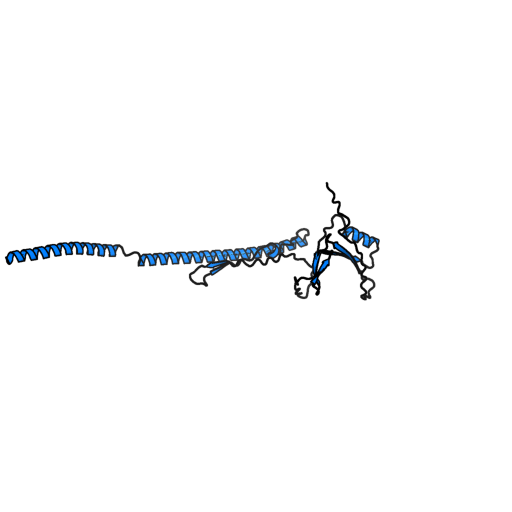49.31 125 GLN A CA 1
ATOM 956 C C . GLN A 1 125 ? 2.293 -12.905 -12.195 1.00 49.31 125 GLN A C 1
ATOM 958 O O . GLN A 1 125 ? 1.808 -13.847 -11.583 1.00 49.31 125 GLN A O 1
ATOM 963 N N . ASP A 1 126 ? 2.907 -11.904 -11.585 1.00 49.19 126 ASP A N 1
ATOM 964 C CA . ASP A 1 126 ? 2.738 -11.504 -10.212 1.00 49.19 126 ASP A CA 1
ATOM 965 C C . ASP A 1 126 ? 1.347 -10.873 -10.142 1.00 49.19 126 ASP A C 1
ATOM 967 O O . ASP A 1 126 ? 1.201 -9.656 -10.070 1.00 49.19 126 ASP A O 1
ATOM 971 N N . SER A 1 127 ? 0.291 -11.687 -10.202 1.00 51.69 127 SER A N 1
ATOM 972 C CA . SER A 1 127 ? -0.972 -11.281 -9.591 1.00 51.69 127 SER A CA 1
ATOM 973 C C . SER A 1 127 ? -0.741 -11.292 -8.082 1.00 51.69 127 SER A C 1
ATOM 975 O O . SER A 1 127 ? -1.132 -12.226 -7.384 1.00 51.69 127 SER A O 1
ATOM 977 N N . VAL A 1 128 ? 0.013 -10.311 -7.590 1.00 52.19 128 VAL A N 1
ATOM 978 C CA . VAL A 1 128 ? 0.074 -10.031 -6.164 1.00 52.19 128 VAL A CA 1
ATOM 979 C C . VAL A 1 128 ? -1.213 -9.285 -5.903 1.00 52.19 128 VAL A C 1
ATOM 981 O O . VAL A 1 128 ? -1.341 -8.124 -6.271 1.00 52.19 128 VAL A O 1
ATOM 984 N N . GLU A 1 129 ? -2.204 -10.007 -5.399 1.00 57.75 129 GLU A N 1
ATOM 985 C CA . GLU A 1 129 ? -3.417 -9.381 -4.900 1.00 57.75 129 GLU A CA 1
ATOM 986 C C . GLU A 1 129 ? -3.008 -8.315 -3.882 1.00 57.75 129 GLU A C 1
ATOM 988 O O . GLU A 1 129 ? -2.164 -8.576 -3.013 1.00 57.75 129 GLU A O 1
ATOM 993 N N . ASP A 1 130 ? -3.586 -7.120 -4.006 1.00 58.09 130 ASP A N 1
ATOM 994 C CA . ASP A 1 130 ? -3.452 -6.077 -2.999 1.00 58.09 130 ASP A CA 1
ATOM 995 C C . ASP A 1 130 ? -3.750 -6.703 -1.637 1.00 58.09 130 ASP A C 1
ATOM 997 O O . ASP A 1 130 ? -4.758 -7.406 -1.454 1.00 58.09 130 ASP A O 1
ATOM 1001 N N . ILE A 1 131 ? -2.850 -6.495 -0.674 1.00 62.72 131 ILE A N 1
ATOM 1002 C CA . ILE A 1 131 ? -3.054 -7.015 0.676 1.00 62.72 131 ILE A CA 1
ATOM 1003 C C . ILE A 1 131 ? -4.162 -6.177 1.303 1.00 62.72 131 ILE A C 1
ATOM 1005 O O . ILE A 1 131 ? -3.916 -5.152 1.931 1.00 62.72 131 ILE A O 1
ATOM 1009 N N . ASN A 1 132 ? -5.395 -6.644 1.141 1.00 65.44 132 ASN A N 1
ATOM 1010 C CA . ASN A 1 132 ? -6.580 -6.035 1.717 1.00 65.44 132 ASN A CA 1
ATOM 1011 C C . ASN A 1 132 ? -6.648 -6.371 3.213 1.00 65.44 132 ASN A C 1
ATOM 1013 O O . ASN A 1 132 ? -7.329 -7.311 3.636 1.00 65.44 132 ASN A O 1
ATOM 1017 N N . LEU A 1 133 ? -5.914 -5.612 4.030 1.00 78.44 133 LEU A N 1
ATOM 1018 C CA . LEU A 1 133 ? -5.975 -5.711 5.485 1.00 78.44 133 LEU A CA 1
ATOM 1019 C C . LEU A 1 133 ? -7.024 -4.735 6.028 1.00 78.44 133 LEU A C 1
ATOM 1021 O O . LEU A 1 133 ? -6.933 -3.524 5.850 1.00 78.44 133 LEU A O 1
ATOM 1025 N N . ASN A 1 134 ? -8.001 -5.274 6.753 1.00 83.56 134 ASN A N 1
ATOM 1026 C CA . ASN A 1 134 ? -9.045 -4.490 7.401 1.00 83.56 134 ASN A CA 1
ATOM 1027 C C . ASN A 1 134 ? -8.897 -4.585 8.914 1.00 83.56 134 ASN A C 1
ATOM 1029 O O . ASN A 1 134 ? -9.010 -5.678 9.470 1.00 83.56 134 ASN A O 1
ATOM 1033 N N . ILE A 1 135 ? -8.701 -3.448 9.582 1.00 85.50 135 ILE A N 1
ATOM 1034 C CA . ILE A 1 135 ? -8.710 -3.396 11.046 1.00 85.50 135 ILE A CA 1
ATOM 1035 C C . ILE A 1 135 ? -10.061 -2.873 11.515 1.00 85.50 135 ILE A C 1
ATOM 1037 O O . ILE A 1 135 ? -10.462 -1.766 11.164 1.00 85.50 135 ILE A O 1
ATOM 1041 N N . HIS A 1 136 ? -10.769 -3.685 12.295 1.00 86.38 136 HIS A N 1
ATOM 1042 C CA . HIS A 1 136 ? -12.031 -3.298 12.910 1.00 86.38 136 HIS A CA 1
ATOM 1043 C C . HIS A 1 136 ? -11.766 -2.331 14.066 1.00 86.38 136 HIS A C 1
ATOM 1045 O O . HIS A 1 136 ? -10.916 -2.599 14.911 1.00 86.38 136 HIS A O 1
ATOM 1051 N N . SER A 1 137 ? -12.460 -1.199 14.056 1.00 82.75 137 SER A N 1
ATOM 1052 C CA . SER A 1 137 ? -12.160 -0.032 14.894 1.00 82.75 137 SER A CA 1
ATOM 1053 C C . SER A 1 137 ? -13.386 0.470 15.668 1.00 82.75 137 SER A C 1
ATOM 1055 O O . SER A 1 137 ? -13.370 1.575 16.200 1.00 82.75 137 SER A O 1
ATOM 1057 N N . GLY A 1 138 ? -14.476 -0.290 15.660 1.00 82.31 138 GLY A N 1
ATOM 1058 C CA . GLY A 1 138 ? -15.738 0.087 16.284 1.00 82.31 138 GLY A CA 1
ATOM 1059 C C . GLY A 1 138 ? -16.621 -1.136 16.480 1.00 82.31 138 GLY A C 1
ATOM 1060 O O . GLY A 1 138 ? -16.176 -2.256 16.256 1.00 82.31 138 GLY A O 1
ATOM 1061 N N . SER A 1 139 ? -17.863 -0.939 16.914 1.00 80.50 139 SER A N 1
ATOM 1062 C CA . SER A 1 139 ? -18.809 -2.036 17.163 1.00 80.50 139 SER A CA 1
ATOM 1063 C C . SER A 1 139 ? -19.610 -2.444 15.926 1.00 80.50 139 SER A C 1
ATOM 1065 O O . SER A 1 139 ? -20.212 -3.517 15.917 1.00 80.50 139 SER A O 1
ATOM 1067 N N . GLU A 1 140 ? -19.630 -1.606 14.884 1.00 86.31 140 GLU A N 1
ATOM 1068 C CA . GLU A 1 140 ? -20.430 -1.828 13.681 1.00 86.31 140 GLU A CA 1
ATOM 1069 C C . GLU A 1 140 ? -19.615 -2.458 12.555 1.00 86.31 140 GLU A C 1
ATOM 1071 O O . GLU A 1 140 ? -18.458 -2.120 12.319 1.00 86.31 140 GLU A O 1
ATOM 1076 N N . THR A 1 141 ? -20.239 -3.332 11.764 1.00 81.00 141 THR A N 1
ATOM 1077 C CA . THR A 1 141 ? -19.569 -4.058 10.660 1.00 81.00 141 THR A CA 1
ATOM 1078 C C . THR A 1 141 ? -18.883 -3.164 9.610 1.00 81.00 141 THR A C 1
ATOM 1080 O O . THR A 1 141 ? -18.027 -3.645 8.856 1.00 81.00 141 THR A O 1
ATOM 1083 N N . THR A 1 142 ? -19.243 -1.878 9.565 1.00 82.88 142 THR A N 1
ATOM 1084 C CA . THR A 1 142 ? -18.699 -0.836 8.685 1.00 82.88 142 THR A CA 1
ATOM 1085 C C . THR A 1 142 ? -17.486 -0.105 9.258 1.00 82.88 142 THR A C 1
ATOM 1087 O O . THR A 1 142 ? -16.753 0.519 8.491 1.00 82.88 142 THR A O 1
ATOM 1090 N N . ASP A 1 143 ? -17.243 -0.195 10.566 1.00 82.81 143 ASP A N 1
ATOM 1091 C CA . ASP A 1 143 ? -16.171 0.527 11.252 1.00 82.81 143 ASP A CA 1
ATOM 1092 C C . ASP A 1 143 ? -14.847 -0.200 11.049 1.00 82.81 143 ASP A C 1
ATOM 1094 O O . ASP A 1 143 ? -14.401 -1.024 11.857 1.00 82.81 143 ASP A O 1
ATOM 1098 N N . LYS A 1 144 ? -14.249 0.068 9.889 1.00 85.62 144 LYS A N 1
ATOM 1099 C CA . LYS A 1 144 ? -12.999 -0.532 9.440 1.00 85.62 144 LYS A CA 1
ATOM 1100 C C . LYS A 1 144 ? -12.035 0.534 8.944 1.00 85.62 144 LYS A C 1
ATOM 1102 O O . LYS A 1 144 ? -12.399 1.452 8.206 1.00 85.62 144 LYS A O 1
ATOM 1107 N N . ILE A 1 145 ? -10.778 0.371 9.327 1.00 85.69 145 ILE A N 1
ATOM 1108 C CA . ILE A 1 145 ? -9.650 1.065 8.723 1.00 85.69 145 ILE A CA 1
ATOM 1109 C C . ILE A 1 145 ? -9.109 0.133 7.640 1.00 85.69 145 ILE A C 1
ATOM 1111 O O . ILE A 1 145 ? -8.542 -0.917 7.943 1.00 85.69 145 ILE A O 1
ATOM 1115 N N . TYR A 1 146 ? -9.365 0.511 6.388 1.00 82.94 146 TYR A N 1
ATOM 1116 C CA . TYR A 1 146 ? -8.873 -0.173 5.196 1.00 82.94 146 TYR A CA 1
ATOM 1117 C C . TYR A 1 146 ? -7.413 0.208 4.978 1.00 82.94 146 TYR A C 1
ATOM 1119 O O . TYR A 1 146 ? -7.110 1.399 4.898 1.00 82.94 146 TYR A O 1
ATOM 1127 N N . PHE A 1 147 ? -6.537 -0.787 4.888 1.00 82.88 147 PHE A N 1
ATOM 1128 C CA . PHE A 1 147 ? -5.164 -0.609 4.437 1.00 82.88 147 PHE A CA 1
ATOM 1129 C C . PHE A 1 147 ? -5.099 -0.985 2.970 1.00 82.88 147 PHE A C 1
ATOM 1131 O O . PHE A 1 147 ? -5.244 -2.159 2.633 1.00 82.88 147 PHE A O 1
ATOM 1138 N N . ASP A 1 148 ? -4.883 0.020 2.131 1.00 77.62 148 ASP A N 1
ATOM 1139 C CA . ASP A 1 148 ? -4.568 -0.188 0.729 1.00 77.62 148 ASP A CA 1
ATOM 1140 C C . ASP A 1 148 ? -3.044 -0.208 0.570 1.00 77.62 148 ASP A C 1
ATOM 1142 O O . ASP A 1 148 ? -2.346 0.727 0.989 1.00 77.62 148 ASP A O 1
ATOM 1146 N N . TYR A 1 149 ? -2.510 -1.320 0.071 1.00 77.56 149 TYR A N 1
ATOM 1147 C CA . TYR A 1 149 ? -1.077 -1.497 -0.131 1.00 77.56 149 TYR A CA 1
ATOM 1148 C C . TYR A 1 149 ? -0.785 -1.838 -1.581 1.00 77.56 149 TYR A C 1
ATOM 1150 O O . TYR A 1 149 ? -0.893 -2.997 -1.981 1.00 77.56 149 TYR A O 1
ATOM 1158 N N . ASP A 1 150 ? -0.293 -0.838 -2.307 1.00 74.75 150 ASP A N 1
ATOM 1159 C CA . ASP A 1 150 ? 0.280 -1.042 -3.627 1.00 74.75 150 ASP A CA 1
ATOM 1160 C C . ASP A 1 150 ? 1.631 -1.760 -3.509 1.00 74.75 150 ASP A C 1
ATOM 1162 O O . ASP A 1 150 ? 2.528 -1.365 -2.752 1.00 74.75 150 ASP A O 1
ATOM 1166 N N . CYS A 1 151 ? 1.812 -2.827 -4.287 1.00 74.31 151 CYS A N 1
ATOM 1167 C CA . CYS A 1 151 ? 3.067 -3.569 -4.313 1.00 74.31 151 CYS A CA 1
ATOM 1168 C C . CYS A 1 151 ? 4.165 -2.773 -5.047 1.00 74.31 151 CYS A C 1
ATOM 1170 O O . CYS A 1 151 ? 4.255 -2.794 -6.273 1.00 74.31 151 CYS A O 1
ATOM 1172 N N . LEU A 1 152 ? 5.049 -2.102 -4.301 1.00 79.75 152 LEU A N 1
ATOM 1173 C CA . LEU A 1 152 ? 6.138 -1.276 -4.850 1.00 79.75 152 LEU A CA 1
ATOM 1174 C C . LEU A 1 152 ? 7.391 -2.101 -5.215 1.00 79.75 152 LEU A C 1
ATOM 1176 O O . LEU A 1 152 ? 8.446 -1.973 -4.591 1.00 79.75 152 LEU A O 1
ATOM 1180 N N . ARG A 1 153 ? 7.284 -2.981 -6.217 1.00 81.25 153 ARG A N 1
ATOM 1181 C CA . ARG A 1 153 ? 8.434 -3.725 -6.779 1.00 81.25 153 ARG A CA 1
ATOM 1182 C C . ARG A 1 153 ? 9.172 -2.891 -7.826 1.00 81.25 153 ARG A C 1
ATOM 1184 O O . ARG A 1 153 ? 8.575 -2.010 -8.424 1.00 81.25 153 ARG A O 1
ATOM 1191 N N . ILE A 1 154 ? 10.435 -3.226 -8.109 1.00 79.75 154 ILE A N 1
ATOM 1192 C CA . ILE A 1 154 ? 11.280 -2.560 -9.130 1.00 79.75 154 ILE A CA 1
ATOM 1193 C C . ILE A 1 154 ? 10.531 -2.403 -10.463 1.00 79.75 154 ILE A C 1
ATOM 1195 O O . ILE A 1 154 ? 10.479 -1.317 -11.021 1.00 79.75 154 ILE A O 1
ATOM 1199 N N . LYS A 1 155 ? 9.862 -3.466 -10.902 1.00 80.06 155 LYS A N 1
ATOM 1200 C CA . LYS A 1 155 ? 8.988 -3.494 -12.076 1.00 80.06 155 LYS A CA 1
ATOM 1201 C C . LYS A 1 155 ? 7.779 -2.551 -11.987 1.00 80.06 155 LYS A C 1
ATOM 1203 O O . LYS A 1 155 ? 7.538 -1.782 -12.907 1.00 80.06 155 LYS A O 1
ATOM 1208 N N . THR A 1 156 ? 7.024 -2.582 -10.885 1.00 75.19 156 THR A N 1
ATOM 1209 C CA . THR A 1 156 ? 5.863 -1.692 -10.667 1.00 75.19 156 THR A CA 1
ATOM 1210 C C . THR A 1 156 ? 6.279 -0.225 -10.554 1.00 75.19 156 THR A C 1
ATOM 1212 O O . THR A 1 156 ? 5.522 0.665 -10.918 1.00 75.19 156 THR A O 1
ATOM 1215 N N . LEU A 1 157 ? 7.500 0.021 -10.081 1.00 78.62 157 LEU A N 1
ATOM 1216 C CA . LEU A 1 157 ? 8.138 1.333 -10.022 1.00 78.62 157 LEU A CA 1
ATO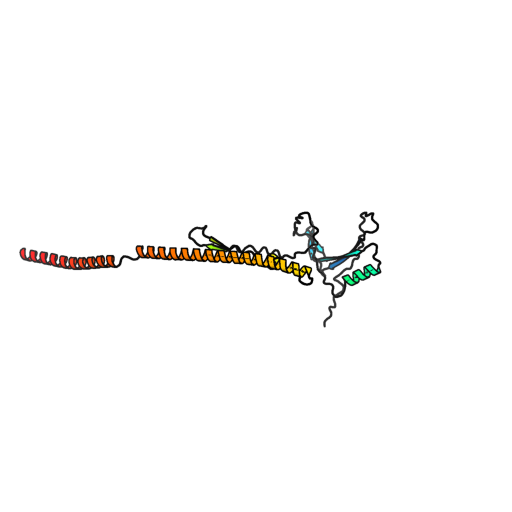M 1217 C C . LEU A 1 157 ? 8.758 1.765 -11.365 1.00 78.62 157 LEU A C 1
ATOM 1219 O O . LEU A 1 157 ? 9.287 2.868 -11.442 1.00 78.62 157 LEU A O 1
ATOM 1223 N N . GLY A 1 158 ? 8.719 0.919 -12.402 1.00 79.69 158 GLY A N 1
ATOM 1224 C CA . GLY A 1 158 ? 9.251 1.231 -13.732 1.00 79.69 158 GLY A CA 1
ATOM 1225 C C . GLY A 1 158 ? 10.779 1.211 -13.842 1.00 79.69 158 GLY A C 1
ATOM 1226 O O . GLY A 1 158 ? 11.316 1.789 -14.775 1.00 79.69 158 GLY A O 1
ATOM 1227 N N . LEU A 1 159 ? 11.481 0.555 -12.912 1.00 83.06 159 LEU A N 1
ATOM 1228 C CA . LEU A 1 159 ? 12.946 0.597 -12.786 1.00 83.06 159 LEU A CA 1
ATOM 1229 C C . LEU A 1 159 ? 13.673 -0.653 -13.329 1.00 83.06 159 LEU A C 1
ATOM 1231 O O . LEU A 1 159 ? 14.837 -0.880 -13.003 1.00 83.06 159 LEU A O 1
ATOM 1235 N N . GLU A 1 160 ? 12.996 -1.524 -14.084 1.00 81.44 160 GLU A N 1
ATOM 1236 C CA . GLU A 1 160 ? 13.551 -2.824 -14.517 1.00 81.44 160 GLU A CA 1
ATOM 1237 C C . GLU A 1 160 ? 14.628 -2.686 -15.609 1.00 81.44 160 GLU A C 1
ATOM 1239 O O . GLU A 1 160 ? 15.643 -3.379 -15.562 1.00 81.44 160 GLU A O 1
ATOM 1244 N N . ASP A 1 161 ? 14.450 -1.729 -16.522 1.00 79.56 161 ASP A N 1
ATOM 1245 C CA . ASP A 1 161 ? 15.347 -1.475 -17.660 1.00 79.56 161 ASP A CA 1
ATOM 1246 C C . ASP A 1 161 ? 16.239 -0.232 -17.475 1.00 79.56 161 ASP A C 1
ATOM 1248 O O . ASP A 1 161 ? 16.895 0.215 -18.424 1.00 79.56 161 ASP A O 1
ATOM 1252 N N . THR A 1 162 ? 16.263 0.359 -16.277 1.00 78.12 162 THR A N 1
ATOM 1253 C CA . THR A 1 162 ? 16.983 1.612 -16.034 1.00 78.12 162 THR A CA 1
ATOM 1254 C C . THR A 1 162 ? 18.477 1.440 -16.319 1.00 78.12 162 THR A C 1
ATOM 1256 O O . THR A 1 162 ? 19.165 0.597 -15.737 1.00 78.12 162 THR A O 1
ATOM 1259 N N . ASN A 1 163 ? 19.004 2.273 -17.215 1.00 82.25 163 ASN A N 1
ATOM 1260 C CA . ASN A 1 163 ? 20.376 2.194 -17.703 1.00 82.25 163 ASN A CA 1
ATOM 1261 C C . ASN A 1 163 ? 21.067 3.559 -17.581 1.00 82.25 163 ASN A C 1
ATOM 1263 O O . ASN A 1 163 ? 20.462 4.591 -17.825 1.00 82.25 163 ASN A O 1
ATOM 1267 N N . VAL A 1 164 ? 22.358 3.568 -17.251 1.00 90.94 164 VAL A N 1
ATOM 1268 C CA . VAL A 1 164 ? 23.176 4.787 -17.099 1.00 90.94 164 VAL A CA 1
ATOM 1269 C C . VAL A 1 164 ? 24.419 4.798 -18.000 1.00 90.94 164 VAL A C 1
ATOM 1271 O O . VAL A 1 164 ? 25.329 5.598 -17.806 1.00 90.94 164 VAL A O 1
ATOM 1274 N N . LEU A 1 165 ? 24.496 3.890 -18.980 1.00 90.50 165 LEU A N 1
ATOM 1275 C CA . LEU A 1 165 ? 25.671 3.723 -19.847 1.00 90.50 165 LEU A CA 1
ATOM 1276 C C . LEU A 1 165 ? 25.862 4.855 -20.873 1.00 90.50 165 LEU A C 1
ATOM 1278 O O . LEU A 1 165 ? 26.973 5.036 -21.368 1.00 90.50 165 LEU A O 1
ATOM 1282 N N . THR A 1 166 ? 24.810 5.606 -21.203 1.00 88.94 166 THR A N 1
ATOM 1283 C CA . THR A 1 166 ? 24.868 6.775 -22.098 1.00 88.94 166 THR A CA 1
ATOM 1284 C C . THR A 1 166 ? 24.345 8.012 -21.375 1.00 88.94 166 THR A C 1
ATOM 1286 O O . THR A 1 166 ? 23.579 7.894 -20.421 1.00 88.94 166 THR A O 1
ATOM 1289 N N . GLU A 1 167 ? 24.740 9.204 -21.830 1.00 89.44 167 GLU A N 1
ATOM 1290 C CA . GLU A 1 167 ? 24.262 10.476 -21.264 1.00 89.44 167 GLU A CA 1
ATOM 1291 C C . GLU A 1 167 ? 22.731 10.598 -21.344 1.00 89.44 167 GLU A C 1
ATOM 1293 O O . GLU A 1 167 ? 22.088 10.965 -20.366 1.00 89.44 167 GLU A O 1
ATOM 1298 N N . GLU A 1 168 ? 22.142 10.206 -22.476 1.00 85.81 168 GLU A N 1
ATOM 1299 C CA . GLU A 1 168 ? 20.689 10.194 -22.676 1.00 85.81 168 GLU A CA 1
ATOM 1300 C C . GLU A 1 168 ? 19.980 9.224 -21.719 1.00 85.81 168 GLU A C 1
ATOM 1302 O O . GLU A 1 168 ? 19.018 9.608 -21.056 1.00 85.81 168 GLU A O 1
ATOM 1307 N N . ASN A 1 169 ? 20.496 7.998 -21.570 1.00 82.50 169 ASN A N 1
ATOM 1308 C CA . ASN A 1 169 ? 19.905 7.011 -20.665 1.00 82.50 169 ASN A CA 1
ATOM 1309 C C . ASN A 1 169 ? 20.054 7.437 -19.197 1.00 82.50 169 ASN A C 1
ATOM 1311 O O . ASN A 1 169 ? 19.142 7.232 -18.405 1.00 82.50 169 ASN A O 1
ATOM 1315 N N . ALA A 1 170 ? 21.164 8.086 -18.832 1.00 88.00 170 ALA A N 1
ATOM 1316 C CA . ALA A 1 170 ? 21.361 8.608 -17.484 1.00 88.00 170 ALA A CA 1
ATOM 1317 C C . ALA A 1 170 ? 20.371 9.733 -17.136 1.00 88.00 170 ALA A C 1
ATOM 1319 O O . ALA A 1 170 ? 19.925 9.809 -15.992 1.00 88.00 170 ALA A O 1
ATOM 1320 N N . LEU A 1 171 ? 20.002 10.584 -18.101 1.00 85.88 171 LEU A N 1
ATOM 1321 C CA . LEU A 1 171 ? 18.952 11.589 -17.909 1.00 85.88 171 LEU A CA 1
ATOM 1322 C C . LEU A 1 171 ? 17.573 10.932 -17.762 1.00 85.88 171 LEU A C 1
ATOM 1324 O O . LEU A 1 171 ? 16.853 11.259 -16.823 1.00 85.88 171 LEU A O 1
ATOM 1328 N N . ALA A 1 172 ? 17.243 9.954 -18.611 1.00 84.81 172 ALA A N 1
ATOM 1329 C CA . ALA A 1 172 ? 15.992 9.200 -18.500 1.00 84.81 172 ALA A CA 1
ATOM 1330 C C . ALA A 1 172 ? 15.878 8.447 -17.159 1.00 84.81 172 ALA A C 1
ATOM 1332 O O . ALA A 1 172 ? 14.829 8.465 -16.521 1.00 84.81 172 ALA A O 1
ATOM 1333 N N . ALA A 1 173 ? 16.979 7.868 -16.673 1.00 87.81 173 ALA A N 1
ATOM 1334 C CA . ALA A 1 173 ? 17.037 7.185 -15.384 1.00 87.81 173 ALA A CA 1
ATOM 1335 C C . ALA A 1 173 ? 16.715 8.109 -14.198 1.00 87.81 173 ALA A C 1
ATOM 1337 O O . ALA A 1 173 ? 16.125 7.669 -13.212 1.00 87.81 173 ALA A O 1
ATOM 1338 N N . ILE A 1 174 ? 17.091 9.391 -14.267 1.00 89.31 174 ILE A N 1
ATOM 1339 C CA . ILE A 1 174 ? 16.753 10.369 -13.222 1.00 89.31 174 ILE A CA 1
ATOM 1340 C C . ILE A 1 174 ? 15.239 10.588 -13.172 1.00 89.31 174 ILE A C 1
ATOM 1342 O O . ILE A 1 174 ? 14.670 10.629 -12.077 1.00 89.31 174 ILE A O 1
ATOM 1346 N N . ASP A 1 175 ? 14.587 10.689 -14.328 1.00 86.31 175 ASP A N 1
ATOM 1347 C CA . ASP A 1 175 ? 13.137 10.876 -14.416 1.00 86.31 175 ASP A CA 1
ATOM 1348 C C . ASP A 1 175 ? 12.378 9.624 -13.943 1.00 86.31 175 ASP A C 1
ATOM 1350 O O . ASP A 1 175 ? 11.452 9.734 -13.135 1.00 86.31 175 ASP A O 1
ATOM 1354 N N . GLU A 1 176 ? 12.823 8.430 -14.352 1.00 84.88 176 GLU A N 1
ATOM 1355 C CA . GLU A 1 176 ? 12.284 7.142 -13.887 1.00 84.88 176 GLU A CA 1
ATOM 1356 C C . GLU A 1 176 ? 12.371 7.014 -12.356 1.00 84.88 176 GLU A C 1
ATOM 1358 O O . GLU A 1 176 ? 11.376 6.733 -11.683 1.00 84.88 176 GLU A O 1
ATOM 1363 N N . ILE A 1 177 ? 13.541 7.301 -11.772 1.00 89.25 177 ILE A N 1
ATOM 1364 C CA . ILE A 1 177 ? 13.744 7.263 -10.316 1.00 89.25 177 ILE A CA 1
ATOM 1365 C C . ILE A 1 177 ? 12.888 8.319 -9.610 1.00 89.25 177 ILE A C 1
ATOM 1367 O O . ILE A 1 177 ? 12.369 8.060 -8.522 1.00 89.25 177 ILE A O 1
ATOM 1371 N N . SER A 1 178 ? 12.721 9.502 -10.202 1.00 90.00 178 SER A N 1
ATOM 1372 C CA . SER A 1 178 ? 11.913 10.573 -9.611 1.00 90.00 178 SER A CA 1
ATOM 1373 C C . SER A 1 178 ? 10.438 10.171 -9.541 1.00 90.00 178 SER A C 1
ATOM 1375 O O . SER A 1 178 ? 9.820 10.311 -8.486 1.00 90.00 178 SER A O 1
ATOM 1377 N N . SER A 1 179 ? 9.906 9.567 -10.606 1.00 85.94 179 SER A N 1
ATOM 1378 C CA . SER A 1 179 ? 8.548 9.015 -10.619 1.00 85.94 179 SER A CA 1
ATOM 1379 C C . SER A 1 179 ? 8.375 7.886 -9.593 1.00 85.94 179 SER A C 1
ATOM 1381 O O . SER A 1 179 ? 7.425 7.894 -8.806 1.00 85.94 179 SER A O 1
ATOM 1383 N N . ALA A 1 180 ? 9.344 6.969 -9.498 1.00 87.50 180 ALA A N 1
ATOM 1384 C CA . ALA A 1 180 ? 9.336 5.916 -8.484 1.00 87.50 180 ALA A CA 1
ATOM 1385 C C . ALA A 1 180 ? 9.344 6.479 -7.047 1.00 87.50 180 ALA A C 1
ATOM 1387 O O . ALA A 1 180 ? 8.644 5.975 -6.161 1.00 87.50 180 ALA A O 1
ATOM 1388 N N . LEU A 1 181 ? 10.110 7.545 -6.795 1.00 90.88 181 LEU A N 1
ATOM 1389 C CA . LEU A 1 181 ? 10.144 8.225 -5.498 1.00 90.88 181 LEU A CA 1
ATOM 1390 C C . LEU A 1 181 ? 8.820 8.915 -5.163 1.00 90.88 181 LEU A C 1
ATOM 1392 O O . LEU A 1 181 ? 8.420 8.902 -3.994 1.00 90.88 181 LEU A O 1
ATOM 1396 N N . GLU A 1 182 ? 8.132 9.493 -6.147 1.00 89.56 182 GLU A N 1
ATOM 1397 C CA . GLU A 1 182 ? 6.797 10.066 -5.960 1.00 89.56 182 GLU A CA 1
ATOM 1398 C C . GLU A 1 182 ? 5.787 8.991 -5.549 1.00 89.56 182 GLU A C 1
ATOM 1400 O O . GLU A 1 182 ? 5.074 9.181 -4.562 1.00 89.56 182 GLU A O 1
ATOM 1405 N N . MET A 1 183 ? 5.796 7.826 -6.207 1.00 86.81 183 MET A N 1
ATOM 1406 C CA . MET A 1 183 ? 4.940 6.689 -5.841 1.00 86.81 183 MET A CA 1
ATOM 1407 C C . MET A 1 183 ? 5.210 6.205 -4.409 1.00 86.81 183 MET A C 1
ATOM 1409 O O . MET A 1 183 ? 4.286 6.047 -3.609 1.00 86.81 183 MET A O 1
ATOM 1413 N N . ILE A 1 184 ? 6.485 6.036 -4.035 1.00 90.75 184 ILE A N 1
ATOM 1414 C CA . ILE A 1 184 ? 6.868 5.657 -2.664 1.00 90.75 184 ILE A CA 1
ATOM 1415 C C . ILE A 1 184 ? 6.410 6.717 -1.655 1.00 90.75 184 ILE A C 1
ATOM 1417 O O . ILE A 1 184 ? 5.951 6.386 -0.558 1.00 90.75 184 ILE A O 1
ATOM 1421 N N . SER A 1 185 ? 6.550 7.995 -2.000 1.00 92.94 185 SER A N 1
ATOM 1422 C CA . SER A 1 185 ? 6.175 9.105 -1.124 1.00 92.94 185 SER A CA 1
ATOM 1423 C C . SER A 1 185 ? 4.662 9.190 -0.936 1.00 92.94 185 SER A C 1
ATOM 1425 O O . SER A 1 185 ? 4.209 9.394 0.192 1.00 92.94 185 SER A O 1
ATOM 1427 N N . ALA A 1 186 ? 3.884 8.959 -1.995 1.00 89.50 186 ALA A N 1
ATOM 1428 C CA . ALA A 1 186 ? 2.430 8.856 -1.929 1.00 89.50 186 ALA A CA 1
ATOM 1429 C C . ALA A 1 186 ? 2.005 7.711 -1.000 1.00 89.50 186 ALA A C 1
ATOM 1431 O O . ALA A 1 186 ? 1.234 7.934 -0.064 1.00 89.50 186 ALA A O 1
ATOM 1432 N N . GLN A 1 187 ? 2.601 6.526 -1.162 1.00 88.69 187 GLN A N 1
ATOM 1433 C CA . GLN A 1 187 ? 2.298 5.383 -0.303 1.00 88.69 187 GLN A CA 1
ATOM 1434 C C . GLN A 1 187 ? 2.682 5.644 1.161 1.00 88.69 187 GLN A C 1
ATOM 1436 O O . GLN A 1 187 ? 1.922 5.338 2.078 1.00 88.69 187 GLN A O 1
ATOM 1441 N N . ARG A 1 188 ? 3.830 6.283 1.426 1.00 91.69 188 ARG A N 1
ATOM 1442 C CA . ARG A 1 188 ? 4.214 6.697 2.790 1.00 91.69 188 ARG A CA 1
ATOM 1443 C C . ARG A 1 188 ? 3.244 7.711 3.391 1.00 91.69 188 ARG A C 1
ATOM 1445 O O . ARG A 1 188 ? 2.952 7.630 4.583 1.00 91.69 188 ARG A O 1
ATOM 1452 N N . SER A 1 189 ? 2.750 8.650 2.587 1.00 93.25 189 SER A N 1
ATOM 1453 C CA . SER A 1 189 ? 1.751 9.628 3.021 1.00 93.25 189 SER A CA 1
ATOM 1454 C C . SER A 1 189 ? 0.446 8.941 3.428 1.00 93.25 189 SER A C 1
ATOM 1456 O O . SER A 1 189 ? -0.079 9.211 4.510 1.00 93.25 189 SER A O 1
ATOM 1458 N N . LEU A 1 190 ? -0.010 7.976 2.625 1.00 90.38 190 LEU A N 1
ATOM 1459 C CA . LEU A 1 190 ? -1.168 7.134 2.919 1.00 90.38 190 LEU A CA 1
ATOM 1460 C C . LEU A 1 190 ? -0.995 6.377 4.249 1.00 90.38 190 LEU A C 1
ATOM 1462 O O . LEU A 1 190 ? -1.872 6.428 5.110 1.00 90.38 190 LEU A O 1
ATOM 1466 N N . PHE A 1 191 ? 0.170 5.759 4.478 1.00 90.25 191 PHE A N 1
ATOM 1467 C CA . PHE A 1 191 ? 0.472 5.099 5.754 1.00 90.25 191 PHE A CA 1
ATOM 1468 C C . PHE A 1 191 ? 0.468 6.060 6.947 1.00 90.25 191 PHE A C 1
ATOM 1470 O O . PHE A 1 191 ? -0.028 5.699 8.014 1.00 90.25 191 PHE A O 1
ATOM 1477 N N . GLY A 1 192 ? 0.967 7.286 6.780 1.00 93.44 192 GLY A N 1
ATOM 1478 C CA . GLY A 1 192 ? 0.874 8.320 7.813 1.00 93.44 192 GLY A CA 1
ATOM 1479 C C . GLY A 1 192 ? -0.578 8.685 8.140 1.00 93.44 192 GLY A C 1
ATOM 1480 O O . GLY A 1 192 ? -0.945 8.798 9.311 1.00 93.44 192 GLY A O 1
ATOM 1481 N N . ALA A 1 193 ? -1.435 8.791 7.121 1.00 91.38 193 ALA A N 1
ATOM 1482 C CA . ALA A 1 193 ? -2.864 9.018 7.314 1.00 91.38 193 ALA A CA 1
ATOM 1483 C C . ALA A 1 193 ? -3.541 7.841 8.040 1.00 91.38 193 ALA A C 1
ATOM 1485 O O . ALA A 1 193 ? -4.346 8.060 8.947 1.00 91.38 193 ALA A O 1
ATOM 1486 N N . TYR A 1 194 ? -3.194 6.595 7.701 1.00 90.94 194 TYR A N 1
ATOM 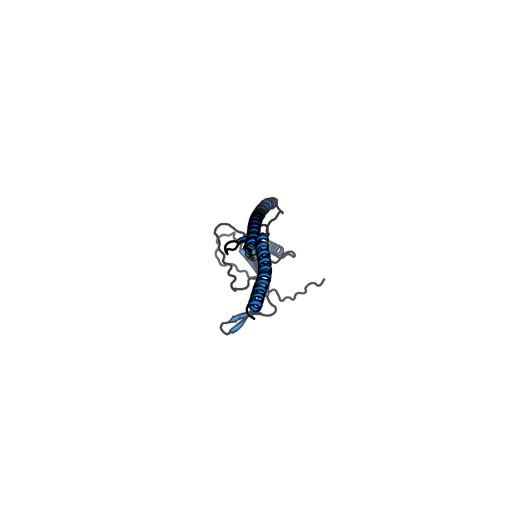1487 C CA . TYR A 1 194 ? -3.690 5.420 8.419 1.00 90.94 194 TYR A CA 1
ATOM 1488 C C . TYR A 1 194 ? -3.244 5.400 9.878 1.00 90.94 194 TYR A C 1
ATOM 1490 O O . TYR A 1 194 ? -4.079 5.157 10.744 1.00 90.94 194 TYR A O 1
ATOM 1498 N N . GLN A 1 195 ? -1.981 5.720 10.172 1.00 92.50 195 GLN A N 1
ATOM 1499 C CA . GLN A 1 195 ? -1.486 5.833 11.548 1.00 92.50 195 GLN A CA 1
ATOM 1500 C C . GLN A 1 195 ? -2.271 6.874 12.347 1.00 92.50 195 GLN A C 1
ATOM 1502 O O . GLN A 1 195 ? -2.725 6.575 13.447 1.00 92.50 195 GLN A O 1
ATOM 1507 N N . ASN A 1 196 ? -2.505 8.057 11.776 1.00 93.38 196 ASN A N 1
ATOM 1508 C CA . ASN A 1 196 ? -3.293 9.095 12.436 1.00 93.38 196 ASN A CA 1
ATOM 1509 C C . ASN A 1 196 ? -4.736 8.631 12.704 1.00 93.38 196 ASN A C 1
ATOM 1511 O O . ASN A 1 196 ? -5.251 8.793 13.810 1.00 93.38 196 ASN A O 1
ATOM 1515 N N . ARG A 1 197 ? -5.376 7.974 11.729 1.00 91.56 197 ARG A N 1
ATOM 1516 C CA . ARG A 1 197 ? -6.711 7.388 11.921 1.00 91.56 197 ARG A CA 1
ATOM 1517 C C . ARG A 1 197 ? -6.720 6.306 13.000 1.00 91.56 197 ARG A C 1
ATOM 1519 O O . ARG A 1 197 ? -7.644 6.292 13.806 1.00 91.56 197 ARG A O 1
ATOM 1526 N N . MET A 1 198 ? -5.711 5.434 13.034 1.00 91.19 198 MET A N 1
ATOM 1527 C CA . MET A 1 198 ? -5.572 4.397 14.062 1.00 91.19 198 MET A CA 1
ATOM 1528 C C . MET A 1 198 ? -5.377 5.002 15.453 1.00 91.19 198 MET A C 1
ATOM 1530 O O . MET A 1 198 ? -5.969 4.525 16.412 1.00 91.19 198 MET A O 1
ATOM 1534 N N . GLU A 1 199 ? -4.581 6.063 15.572 1.00 94.00 199 GLU A N 1
ATOM 1535 C CA . GLU A 1 199 ? -4.361 6.757 16.840 1.00 94.00 199 GLU A CA 1
ATOM 1536 C C . GLU A 1 199 ? -5.647 7.429 17.340 1.00 94.00 199 GLU A C 1
ATOM 1538 O O . GLU A 1 199 ? -5.988 7.333 18.520 1.00 94.00 199 GLU A O 1
ATOM 1543 N N . HIS A 1 200 ? -6.413 8.059 16.446 1.00 92.25 200 HIS A N 1
ATOM 1544 C CA . HIS A 1 200 ? -7.716 8.621 16.797 1.00 92.25 200 HIS A CA 1
ATOM 1545 C C . HIS A 1 200 ? -8.719 7.546 17.217 1.00 92.25 200 HIS A C 1
ATOM 1547 O O . HIS A 1 200 ? -9.354 7.697 18.259 1.00 92.25 200 HIS A O 1
ATOM 1553 N N . ALA A 1 201 ? -8.823 6.459 16.453 1.00 90.75 201 ALA A N 1
ATOM 1554 C CA . ALA A 1 201 ? -9.637 5.300 16.800 1.00 90.75 201 ALA A CA 1
ATOM 1555 C C . ALA A 1 201 ? -9.277 4.740 18.180 1.00 90.75 201 ALA A C 1
ATOM 1557 O O . ALA A 1 201 ? -10.137 4.618 19.044 1.00 90.75 201 ALA A O 1
ATOM 1558 N N . TYR A 1 202 ? -7.987 4.509 18.423 1.00 92.00 202 TYR A N 1
ATOM 1559 C CA . TYR A 1 202 ? -7.480 4.026 19.702 1.00 92.00 202 TYR A CA 1
ATOM 1560 C C . TYR A 1 202 ? -7.859 4.948 20.867 1.00 92.00 202 TYR A C 1
ATOM 1562 O O . TYR A 1 202 ? -8.286 4.484 21.923 1.00 92.00 202 TYR A O 1
ATOM 1570 N N . ASN A 1 203 ? -7.730 6.264 20.685 1.00 93.81 203 ASN A N 1
ATOM 1571 C CA . ASN A 1 203 ? -8.102 7.229 21.716 1.00 93.81 203 ASN A CA 1
ATOM 1572 C C . ASN A 1 203 ? -9.617 7.232 21.986 1.00 93.81 203 ASN A C 1
ATOM 1574 O O . ASN A 1 203 ? -10.030 7.359 23.140 1.00 93.81 203 ASN A O 1
ATOM 1578 N N . ILE A 1 204 ? -10.443 7.069 20.949 1.00 89.56 204 ILE A N 1
ATOM 1579 C CA . ILE A 1 204 ? -11.900 6.936 21.089 1.00 89.56 204 ILE A CA 1
ATOM 1580 C C . ILE A 1 204 ? -12.244 5.648 21.844 1.00 89.56 204 ILE A C 1
ATOM 1582 O O . ILE A 1 204 ? -12.995 5.705 22.818 1.00 89.56 204 ILE A O 1
ATOM 1586 N N . ASP A 1 205 ? -11.649 4.520 21.461 1.00 90.50 205 ASP A N 1
ATOM 1587 C CA . ASP A 1 205 ? -11.875 3.222 22.101 1.00 90.50 205 ASP A CA 1
ATOM 1588 C C . ASP A 1 205 ? -11.453 3.236 23.568 1.00 90.50 205 ASP A C 1
ATOM 1590 O O . ASP A 1 205 ? -12.185 2.759 24.435 1.00 90.50 205 ASP A O 1
ATOM 1594 N N . LYS A 1 206 ? -10.312 3.857 23.876 1.00 94.31 206 LYS A N 1
ATOM 1595 C CA . LYS A 1 206 ? -9.847 4.030 25.253 1.00 94.31 206 LYS A CA 1
ATOM 1596 C C . LYS A 1 206 ? -10.842 4.836 26.091 1.00 94.31 206 LYS A C 1
ATOM 1598 O O . LYS A 1 206 ? -11.169 4.421 27.200 1.00 94.31 206 LYS A O 1
ATOM 1603 N N . ASN A 1 207 ? -11.348 5.953 25.564 1.00 94.38 207 ASN A N 1
ATOM 1604 C CA . ASN A 1 207 ? -12.348 6.765 26.262 1.00 94.38 207 ASN A CA 1
ATOM 1605 C C . ASN A 1 207 ? -13.667 6.000 26.445 1.00 94.38 207 ASN A C 1
ATOM 1607 O O . ASN A 1 207 ? -14.298 6.086 27.497 1.00 94.38 207 ASN A O 1
ATOM 1611 N N . SER A 1 208 ? -14.088 5.233 25.437 1.00 93.31 208 SER A N 1
ATOM 1612 C CA . SER A 1 208 ? -15.282 4.388 25.516 1.00 93.31 208 SER A CA 1
ATOM 1613 C C . SER A 1 208 ? -15.130 3.294 26.577 1.00 93.31 208 SER A C 1
ATOM 1615 O O . SER A 1 208 ? -16.038 3.085 27.384 1.00 93.31 208 SER A O 1
ATOM 1617 N N . ALA A 1 209 ? -13.961 2.652 26.643 1.00 93.38 209 ALA A N 1
ATOM 1618 C CA . ALA A 1 209 ? -13.635 1.664 27.664 1.00 93.38 209 ALA A CA 1
ATOM 1619 C C . ALA A 1 209 ? -13.624 2.280 29.072 1.00 93.38 209 ALA A C 1
ATOM 1621 O O . ALA A 1 209 ? -14.205 1.701 29.985 1.00 93.38 209 ALA A O 1
ATOM 1622 N N . GLU A 1 210 ? -13.040 3.470 29.249 1.00 95.50 210 GLU A N 1
ATOM 1623 C CA . GLU A 1 210 ? -13.042 4.184 30.534 1.00 95.50 210 GLU A CA 1
ATOM 1624 C C . GLU A 1 210 ? -14.465 4.548 30.981 1.00 95.50 210 GLU A C 1
ATOM 1626 O O . GLU A 1 210 ? -14.853 4.262 32.114 1.00 95.50 210 GLU A O 1
ATOM 1631 N N . ASN A 1 211 ? -15.284 5.089 30.075 1.00 94.44 211 ASN A N 1
ATOM 1632 C CA . ASN A 1 211 ? -16.680 5.424 30.358 1.00 94.44 211 ASN A CA 1
ATOM 1633 C C . ASN A 1 211 ? -17.521 4.181 30.677 1.00 94.44 211 ASN A C 1
ATOM 1635 O O . ASN A 1 211 ? -18.342 4.208 31.593 1.00 94.44 211 ASN A O 1
ATOM 1639 N N 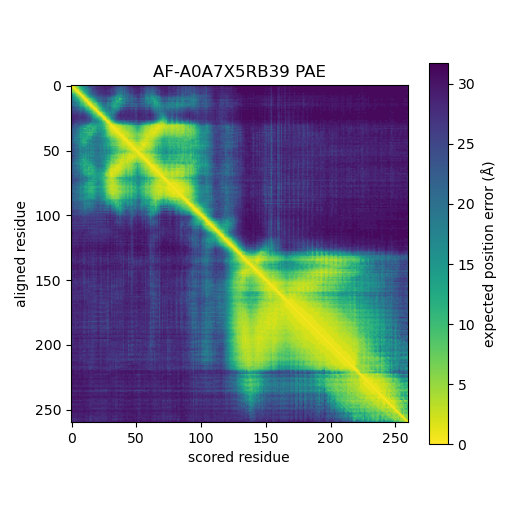. THR A 1 212 ? -17.310 3.084 29.947 1.00 94.56 212 THR A N 1
ATOM 1640 C CA . THR A 1 212 ? -18.029 1.822 30.166 1.00 94.56 212 THR A CA 1
ATOM 1641 C C . THR A 1 212 ? -17.623 1.188 31.491 1.00 94.56 212 THR A C 1
ATOM 1643 O O . THR A 1 212 ? -18.491 0.769 32.248 1.00 94.56 212 THR A O 1
ATOM 1646 N N . GLN A 1 213 ? -16.330 1.190 31.824 1.00 94.62 213 GLN A N 1
ATOM 1647 C CA . GLN A 1 213 ? -15.830 0.704 33.109 1.00 94.62 213 GLN A CA 1
ATOM 1648 C C . GLN A 1 213 ? -16.361 1.547 34.276 1.00 94.62 213 GLN A C 1
ATOM 1650 O O . GLN A 1 213 ? -16.716 0.999 35.318 1.00 94.62 213 GLN A O 1
ATOM 1655 N N . ALA A 1 214 ? -16.443 2.871 34.113 1.00 94.38 214 ALA A N 1
ATOM 1656 C CA . ALA A 1 214 ? -17.013 3.764 35.117 1.00 94.38 214 ALA A CA 1
ATOM 1657 C C . ALA A 1 214 ? -18.522 3.535 35.297 1.00 94.38 214 ALA A C 1
ATOM 1659 O O . ALA A 1 214 ? -19.010 3.507 36.425 1.00 94.38 214 ALA A O 1
ATOM 1660 N N . ALA A 1 215 ? -19.263 3.329 34.205 1.00 92.94 215 ALA A N 1
ATOM 1661 C CA . ALA A 1 215 ? -20.680 2.979 34.259 1.00 92.94 215 ALA A CA 1
ATOM 1662 C C . ALA A 1 215 ? -20.901 1.596 34.894 1.00 92.94 215 ALA A C 1
ATOM 1664 O O . ALA A 1 215 ? -21.799 1.437 35.718 1.00 92.94 215 ALA A O 1
ATOM 1665 N N . GLU A 1 216 ? -20.060 0.610 34.569 1.00 92.75 216 GLU A N 1
ATOM 1666 C CA . GLU A 1 216 ? -20.083 -0.703 35.214 1.00 92.75 216 GLU A CA 1
ATOM 1667 C C . GLU A 1 216 ? -19.796 -0.577 36.711 1.00 92.75 216 GLU A C 1
ATOM 1669 O O . GLU A 1 216 ? -20.536 -1.142 37.510 1.00 92.75 216 GLU A O 1
ATOM 1674 N N . SER A 1 217 ? -18.787 0.208 37.099 1.00 91.62 217 SER A N 1
ATOM 1675 C CA . SER A 1 217 ? -18.483 0.503 38.502 1.00 91.62 217 SER A CA 1
ATOM 1676 C C . SER A 1 217 ? -19.689 1.129 39.205 1.00 91.62 217 SER A C 1
ATOM 1678 O O . SER A 1 217 ? -20.077 0.653 40.258 1.00 91.62 217 SER A O 1
ATOM 1680 N N . GLN A 1 218 ? -20.397 2.089 38.605 1.00 86.25 218 GLN A N 1
ATOM 1681 C CA . GLN A 1 218 ? -21.616 2.648 39.216 1.00 86.25 218 GLN A CA 1
ATOM 1682 C C . GLN A 1 218 ? -22.761 1.635 39.384 1.00 86.25 218 GLN A C 1
ATOM 1684 O O . GLN A 1 218 ? -23.580 1.781 40.291 1.00 86.25 218 GLN A O 1
ATOM 1689 N N . ILE A 1 219 ? -22.865 0.645 38.494 1.00 84.69 219 ILE A N 1
ATOM 1690 C CA . ILE A 1 219 ? -23.929 -0.368 38.542 1.00 84.69 219 ILE A CA 1
ATOM 1691 C C . ILE A 1 219 ? -23.568 -1.500 39.508 1.00 84.69 219 ILE A C 1
ATOM 1693 O O . ILE A 1 219 ? -24.433 -2.008 40.223 1.00 84.69 219 ILE A O 1
ATOM 1697 N N . ARG A 1 220 ? -22.306 -1.932 39.497 1.00 82.25 220 ARG A N 1
ATOM 1698 C CA . ARG A 1 220 ? -21.819 -3.094 40.239 1.00 82.25 220 ARG A CA 1
ATOM 1699 C C . ARG A 1 220 ? -21.323 -2.722 41.628 1.00 82.25 220 ARG A C 1
ATOM 1701 O O . ARG A 1 220 ? -21.574 -3.466 42.577 1.00 82.25 220 ARG A O 1
ATOM 1708 N N . ASP A 1 221 ? -20.631 -1.597 41.743 1.00 83.81 221 ASP A N 1
ATOM 1709 C CA . ASP A 1 221 ? -20.122 -1.119 43.015 1.00 83.81 221 ASP A CA 1
ATOM 1710 C C . ASP A 1 221 ? -21.267 -0.417 43.737 1.00 83.81 221 ASP A C 1
ATOM 1712 O O . ASP A 1 221 ? -21.724 0.672 43.389 1.00 83.81 221 ASP A O 1
ATOM 1716 N N . THR A 1 222 ? -21.773 -1.082 44.769 1.00 72.19 222 THR A N 1
ATOM 1717 C CA . THR A 1 222 ? -22.716 -0.473 45.698 1.00 72.19 222 THR A CA 1
ATOM 1718 C C . THR A 1 222 ? -22.023 0.683 46.404 1.00 72.19 222 THR A C 1
ATOM 1720 O O . THR A 1 222 ? -20.879 0.532 46.841 1.00 72.19 222 THR A O 1
ATOM 1723 N N . ASP A 1 223 ? -22.719 1.803 46.597 1.00 78.00 223 ASP A N 1
ATOM 1724 C CA . ASP A 1 223 ? -22.233 2.861 47.479 1.00 78.00 223 ASP A CA 1
ATOM 1725 C C . ASP A 1 223 ? -22.006 2.278 48.886 1.00 78.00 223 ASP A C 1
ATOM 1727 O O . ASP A 1 223 ? -22.953 2.057 49.650 1.00 78.00 223 ASP A O 1
ATOM 1731 N N . MET A 1 224 ? -20.737 2.009 49.219 1.00 76.94 224 MET A N 1
ATOM 1732 C CA . MET A 1 224 ? -20.354 1.420 50.500 1.00 76.94 224 MET A CA 1
ATOM 1733 C C . MET A 1 224 ? -20.855 2.258 51.672 1.00 76.94 224 MET A C 1
ATOM 1735 O O . MET A 1 224 ? -21.158 1.695 52.718 1.00 76.94 224 MET A O 1
ATOM 1739 N N . ALA A 1 225 ? -20.982 3.581 51.530 1.00 77.56 225 ALA A N 1
ATOM 1740 C CA . ALA A 1 225 ? -21.498 4.410 52.611 1.00 77.56 225 ALA A CA 1
ATOM 1741 C C . ALA A 1 225 ? -22.967 4.075 52.905 1.00 77.56 225 ALA A C 1
ATOM 1743 O O . ALA A 1 225 ? -23.352 3.915 54.065 1.00 77.56 225 ALA A O 1
ATOM 1744 N N . LYS A 1 226 ? -23.782 3.906 51.860 1.00 85.56 226 LYS A N 1
ATOM 1745 C CA . LYS A 1 226 ? -25.197 3.552 51.998 1.00 85.56 226 LYS A CA 1
ATOM 1746 C C . LYS A 1 226 ? -25.383 2.123 52.508 1.00 85.56 226 LYS A C 1
ATOM 1748 O O . LYS A 1 226 ? -26.162 1.916 53.440 1.00 85.56 226 LYS A O 1
ATOM 1753 N N . GLU A 1 227 ? -24.639 1.168 51.955 1.00 84.19 227 GLU A N 1
ATOM 1754 C CA . GLU A 1 227 ? -24.723 -0.235 52.374 1.00 84.19 227 GLU A CA 1
ATOM 1755 C C . GLU A 1 227 ? -24.236 -0.414 53.819 1.00 84.19 227 GLU A C 1
ATOM 1757 O O . GLU A 1 227 ? -24.861 -1.131 54.593 1.00 84.19 227 GLU A O 1
ATOM 1762 N N . MET A 1 228 ? -23.200 0.318 54.251 1.00 87.56 228 MET A N 1
ATOM 1763 C CA . MET A 1 228 ? -22.726 0.292 55.642 1.00 87.56 228 MET A CA 1
ATOM 1764 C C . MET A 1 228 ? -23.737 0.891 56.624 1.00 87.56 228 MET A C 1
ATOM 1766 O O . MET A 1 228 ? -23.900 0.361 57.724 1.00 87.56 228 MET A O 1
ATOM 1770 N N . VAL A 1 229 ? -24.456 1.958 56.254 1.00 90.56 229 VAL A N 1
ATOM 1771 C CA . VAL A 1 229 ? -25.551 2.500 57.081 1.00 90.56 229 VAL A CA 1
ATOM 1772 C C . VAL A 1 229 ? -26.688 1.488 57.193 1.00 90.56 229 VAL A C 1
ATOM 1774 O O . VAL A 1 229 ? -27.207 1.262 58.288 1.00 90.56 229 VAL A O 1
ATOM 1777 N N . GLN A 1 230 ? -27.062 0.852 56.084 1.00 91.44 230 GLN A N 1
ATOM 1778 C CA . GLN A 1 230 ? -28.111 -0.160 56.073 1.00 91.44 230 GLN A CA 1
ATOM 1779 C C . GLN A 1 230 ? -27.703 -1.404 56.871 1.00 91.44 230 GLN A C 1
ATOM 1781 O O . GLN A 1 230 ? -28.471 -1.861 57.715 1.00 91.44 230 GLN A O 1
ATOM 1786 N N . TYR A 1 231 ? -26.472 -1.883 56.705 1.00 93.94 231 TYR A N 1
ATOM 1787 C CA . TYR A 1 231 ? -25.881 -2.968 57.484 1.00 93.94 231 TYR A CA 1
ATOM 1788 C C . TYR A 1 231 ? -25.836 -2.646 58.983 1.00 93.94 231 TYR A C 1
ATOM 1790 O O . TYR A 1 231 ? -26.197 -3.483 59.813 1.00 93.94 231 TYR A O 1
ATOM 1798 N N . SER A 1 232 ? -25.438 -1.426 59.352 1.00 93.38 232 SER A N 1
ATOM 1799 C CA . SER A 1 232 ? -25.396 -0.988 60.751 1.00 93.38 232 SER A CA 1
ATOM 1800 C C . SER A 1 232 ? -26.804 -0.900 61.352 1.00 93.38 232 SER A C 1
ATOM 1802 O O . SER A 1 232 ? -27.045 -1.417 62.442 1.00 93.38 232 SER A O 1
ATOM 1804 N N . ASN A 1 233 ? -27.777 -0.365 60.605 1.00 92.56 233 ASN A N 1
ATOM 1805 C CA . ASN A 1 233 ? -29.187 -0.365 61.003 1.00 92.56 233 ASN A CA 1
ATOM 1806 C C . ASN A 1 233 ? -29.738 -1.781 61.184 1.00 92.56 233 ASN A C 1
ATOM 1808 O O . ASN A 1 233 ? -30.412 -2.038 62.176 1.00 92.56 233 ASN A O 1
ATOM 1812 N N . LEU A 1 234 ? -29.441 -2.708 60.270 1.00 94.50 234 LEU A N 1
ATOM 1813 C CA . LEU A 1 234 ? -29.867 -4.107 60.370 1.00 94.50 234 LEU A CA 1
ATOM 1814 C C . LEU A 1 234 ? -29.250 -4.805 61.590 1.00 94.50 234 LEU A C 1
ATOM 1816 O O . LEU A 1 234 ? -29.946 -5.551 62.277 1.00 94.50 234 LEU A O 1
ATOM 1820 N N . ASN A 1 235 ? -27.983 -4.525 61.910 1.00 91.62 235 ASN A N 1
ATOM 1821 C CA . ASN A 1 235 ? -27.342 -5.030 63.126 1.00 91.62 235 ASN A CA 1
ATOM 1822 C C . ASN A 1 235 ? -27.997 -4.477 64.397 1.00 91.62 235 ASN A C 1
ATOM 1824 O O . ASN A 1 235 ? -28.298 -5.246 65.311 1.00 91.62 235 ASN A O 1
ATOM 1828 N N . ILE A 1 236 ? -28.274 -3.169 64.446 1.00 90.44 236 ILE A N 1
ATOM 1829 C CA . ILE A 1 236 ? -29.000 -2.549 65.563 1.00 90.44 236 ILE A CA 1
ATOM 1830 C C . ILE A 1 236 ? -30.404 -3.148 65.679 1.00 90.44 236 ILE A C 1
ATOM 1832 O O . ILE A 1 236 ? -30.828 -3.480 66.783 1.00 90.44 236 ILE A O 1
ATOM 1836 N N . LEU A 1 237 ? -31.114 -3.351 64.565 1.00 90.88 237 LEU A N 1
ATOM 1837 C CA . LEU A 1 237 ? -32.445 -3.958 64.558 1.00 90.88 237 LEU A CA 1
ATOM 1838 C C . LEU A 1 237 ? -32.414 -5.412 65.039 1.00 90.88 237 LEU A C 1
ATOM 1840 O O . LEU A 1 2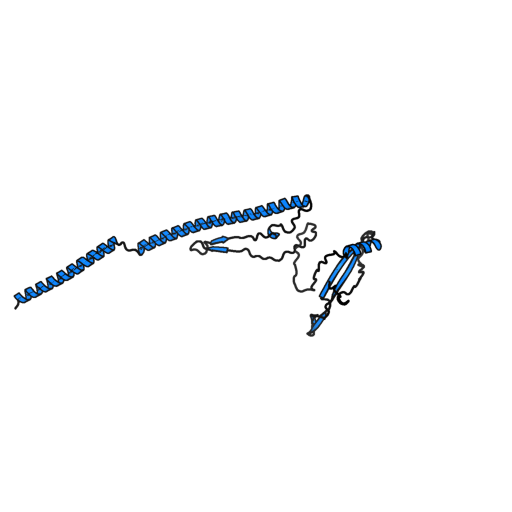37 ? -33.310 -5.830 65.764 1.00 90.88 237 LEU A O 1
ATOM 1844 N N . GLY A 1 238 ? -31.388 -6.181 64.665 1.00 92.62 238 GLY A N 1
ATOM 1845 C CA . GLY A 1 238 ? -31.193 -7.557 65.121 1.00 92.62 238 GLY A CA 1
ATOM 1846 C C . GLY A 1 238 ? -30.946 -7.634 66.628 1.00 92.62 238 GLY A C 1
ATOM 1847 O O . GLY A 1 238 ? -31.598 -8.415 67.322 1.00 92.62 238 GLY A O 1
ATOM 1848 N N . GLN A 1 239 ? -30.071 -6.772 67.154 1.00 90.62 239 GLN A N 1
ATOM 1849 C CA . GLN A 1 239 ? -29.814 -6.666 68.594 1.00 90.62 239 GLN A CA 1
ATOM 1850 C C . GLN A 1 239 ? -31.053 -6.172 69.353 1.00 90.62 239 GLN A C 1
ATOM 1852 O O . GLN A 1 239 ? -31.441 -6.764 70.360 1.00 90.62 239 GLN A O 1
ATOM 1857 N N . ALA A 1 240 ? -31.733 -5.146 68.835 1.00 87.06 240 ALA A N 1
ATOM 1858 C CA . ALA A 1 240 ? -32.977 -4.636 69.398 1.00 87.06 240 ALA A CA 1
ATOM 1859 C C . ALA A 1 240 ? -34.089 -5.693 69.364 1.00 87.06 240 ALA A C 1
ATOM 1861 O O . ALA A 1 240 ? -34.804 -5.844 70.346 1.00 87.06 240 ALA A O 1
ATOM 1862 N N . GLY A 1 241 ? -34.212 -6.467 68.284 1.00 88.88 241 GLY A N 1
ATOM 1863 C CA . GLY A 1 241 ? -35.167 -7.565 68.148 1.00 88.88 241 GLY A CA 1
ATOM 1864 C C . GLY A 1 241 ? -34.906 -8.694 69.144 1.00 88.88 241 GLY A C 1
ATOM 1865 O O . GLY A 1 241 ? -35.846 -9.183 69.767 1.00 88.88 241 GLY A O 1
ATOM 1866 N N . GLN A 1 242 ? -33.640 -9.059 69.369 1.00 87.75 242 GLN A N 1
ATOM 1867 C CA . GLN A 1 242 ? -33.267 -10.026 70.406 1.00 87.75 242 GLN A CA 1
ATOM 1868 C C . GLN A 1 242 ? -33.568 -9.509 71.818 1.00 87.75 242 GLN A C 1
ATOM 1870 O O . GLN A 1 242 ? -34.178 -10.230 72.610 1.00 87.75 242 GLN A O 1
ATOM 1875 N N . SER A 1 243 ? -33.212 -8.259 72.134 1.00 84.06 243 SER A N 1
ATOM 1876 C CA . SER A 1 243 ? -33.558 -7.646 73.423 1.00 84.06 243 SER A CA 1
ATOM 1877 C C . SER A 1 243 ? -35.069 -7.506 73.608 1.00 84.06 243 SER A C 1
ATOM 1879 O O . SER A 1 243 ? -35.568 -7.806 74.688 1.00 84.06 243 SER A O 1
ATOM 1881 N N . MET A 1 244 ? -35.817 -7.135 72.567 1.00 84.12 244 MET A N 1
ATOM 1882 C CA . MET A 1 244 ? -37.280 -7.042 72.591 1.00 84.12 244 MET A CA 1
ATOM 1883 C C . MET A 1 244 ? -37.940 -8.407 72.802 1.00 84.12 244 MET A C 1
ATOM 1885 O O . MET A 1 244 ? -38.865 -8.513 73.604 1.00 84.12 244 MET A O 1
ATOM 1889 N N . LEU A 1 245 ? -37.453 -9.463 72.142 1.00 80.56 245 LEU A N 1
ATOM 1890 C CA . LEU A 1 245 ? -37.913 -10.835 72.376 1.00 80.56 245 LEU A CA 1
ATOM 1891 C C . LEU A 1 245 ? -37.626 -11.282 73.813 1.00 80.56 245 LEU A C 1
ATOM 1893 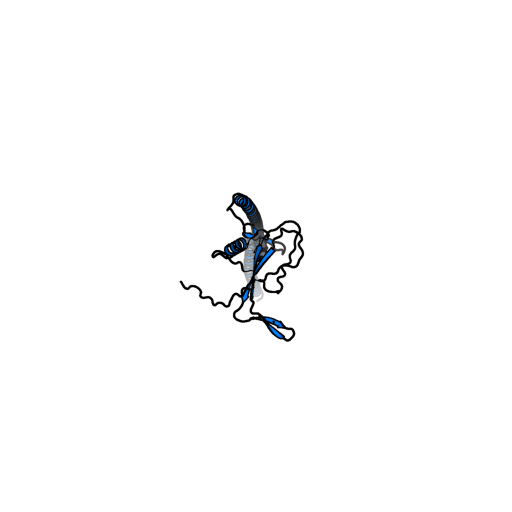O O . LEU A 1 245 ? -38.502 -11.843 74.471 1.00 80.56 245 LEU A O 1
ATOM 1897 N N . ALA A 1 246 ? -36.429 -11.002 74.330 1.00 80.19 246 ALA A N 1
ATOM 1898 C CA . ALA A 1 246 ? -36.077 -11.313 75.713 1.00 80.19 246 ALA A CA 1
ATOM 1899 C C . ALA A 1 246 ? -36.986 -10.576 76.714 1.00 80.19 246 ALA A C 1
ATOM 1901 O O . ALA A 1 246 ? -37.474 -11.179 77.671 1.00 80.19 246 ALA A O 1
ATOM 1902 N N . GLN A 1 247 ? -37.282 -9.299 76.463 1.00 80.50 247 GLN A N 1
ATOM 1903 C CA . GLN A 1 247 ? -38.127 -8.473 77.327 1.00 80.50 247 GLN A CA 1
ATOM 1904 C C . GLN A 1 247 ? -39.612 -8.864 77.255 1.00 80.50 247 GLN A C 1
ATOM 1906 O O . GLN A 1 247 ? -40.295 -8.886 78.280 1.00 80.50 247 GLN A O 1
ATOM 1911 N N . ALA A 1 248 ? -40.114 -9.231 76.072 1.00 79.06 248 ALA A N 1
ATOM 1912 C CA . ALA A 1 248 ? -41.468 -9.756 75.892 1.00 79.06 248 ALA A CA 1
ATOM 1913 C C . ALA A 1 248 ? -41.650 -11.112 76.598 1.00 79.06 248 ALA A C 1
ATOM 1915 O O . ALA A 1 248 ? -42.656 -11.329 77.276 1.00 79.06 248 ALA A O 1
ATOM 1916 N N . ASN A 1 249 ? -40.647 -11.992 76.519 1.00 75.25 249 ASN A N 1
ATOM 1917 C CA . ASN A 1 249 ? -40.654 -13.274 77.224 1.00 75.25 249 ASN A CA 1
ATOM 1918 C C . ASN A 1 249 ? -40.598 -13.102 78.752 1.00 75.25 249 ASN A C 1
ATOM 1920 O O . ASN A 1 249 ? -41.331 -13.787 79.466 1.00 75.25 249 ASN A O 1
ATOM 1924 N N . GLN A 1 250 ? -39.807 -12.153 79.266 1.00 80.19 250 GLN A N 1
ATOM 1925 C CA . GLN A 1 250 ? -39.776 -11.835 80.700 1.00 80.19 250 GLN A CA 1
ATOM 1926 C C . GLN A 1 250 ? -41.097 -11.238 81.204 1.00 80.19 250 GLN A C 1
ATOM 1928 O O . GLN A 1 250 ? -41.567 -11.611 82.279 1.00 80.19 250 GLN A O 1
ATOM 1933 N N . LYS A 1 251 ? -41.746 -10.360 80.425 1.00 75.19 251 LYS A N 1
ATOM 1934 C CA . LYS A 1 251 ? -43.083 -9.846 80.769 1.00 75.19 251 LYS A CA 1
ATOM 1935 C C . LYS A 1 251 ? -44.135 -10.957 80.826 1.00 75.19 251 LYS A C 1
ATOM 1937 O O . LYS A 1 251 ? -44.944 -10.956 81.748 1.00 75.19 251 LYS A O 1
ATOM 1942 N N . ASN A 1 252 ? -44.106 -11.915 79.896 1.00 69.00 252 ASN A N 1
ATOM 1943 C CA . ASN A 1 252 ? -45.034 -13.053 79.906 1.00 69.00 252 ASN A CA 1
ATOM 1944 C C . ASN A 1 252 ? -44.842 -13.959 81.134 1.00 69.00 252 ASN A C 1
ATOM 1946 O O . ASN A 1 252 ? -45.826 -14.408 81.719 1.00 69.00 252 ASN A O 1
ATOM 1950 N N . GLN A 1 253 ? -43.601 -14.185 81.574 1.00 70.19 253 GLN A N 1
ATOM 1951 C CA . GLN A 1 253 ? -43.326 -14.944 82.801 1.00 70.19 253 GLN A CA 1
ATOM 1952 C C . GLN A 1 253 ? -43.802 -14.201 84.059 1.00 70.19 253 GLN A C 1
ATOM 1954 O O . GLN A 1 253 ? -44.367 -14.825 84.954 1.00 70.19 253 GLN A O 1
ATOM 1959 N N . GLY A 1 254 ? -43.666 -12.871 84.090 1.00 69.94 254 GLY A N 1
ATOM 1960 C CA . GLY A 1 254 ? -44.167 -12.034 85.185 1.00 69.94 254 GLY A CA 1
ATOM 1961 C C . GLY A 1 254 ? -45.694 -12.054 85.346 1.00 69.94 254 GLY A C 1
ATOM 1962 O O . GLY A 1 254 ? -46.195 -11.922 86.461 1.00 69.94 254 GLY A O 1
ATOM 1963 N N . ILE A 1 255 ? -46.442 -12.270 84.258 1.00 59.50 255 ILE A N 1
ATOM 1964 C CA . ILE A 1 255 ? -47.908 -12.406 84.300 1.00 59.50 255 ILE A CA 1
ATOM 1965 C C . ILE A 1 255 ? -48.319 -13.802 84.793 1.00 59.50 255 ILE A C 1
ATOM 1967 O O . ILE A 1 255 ? -49.304 -13.916 85.517 1.00 59.50 255 ILE A O 1
ATOM 1971 N N . LEU A 1 256 ? -47.551 -14.855 84.486 1.00 59.75 256 LEU A N 1
ATOM 1972 C CA . LEU A 1 256 ? -47.808 -16.196 85.031 1.00 59.75 256 LEU A CA 1
ATOM 1973 C C . LEU A 1 256 ? -47.685 -16.232 86.562 1.00 59.75 256 LEU A C 1
ATOM 1975 O O . LEU A 1 256 ? -48.489 -16.885 87.216 1.00 59.75 256 LEU A O 1
ATOM 1979 N N . THR A 1 257 ? -46.746 -15.480 87.144 1.00 60.47 257 THR A N 1
ATOM 1980 C CA . THR A 1 257 ? -46.637 -15.306 88.607 1.00 60.47 257 THR A CA 1
ATOM 1981 C C . THR A 1 257 ? -47.777 -14.508 89.241 1.00 60.47 257 THR A C 1
ATOM 1983 O O . THR A 1 257 ? -47.880 -14.483 90.461 1.00 60.47 257 THR A O 1
ATOM 1986 N N . LEU A 1 258 ? -48.618 -13.841 88.446 1.00 61.88 258 LEU A N 1
ATOM 1987 C CA . LEU A 1 258 ? -49.831 -13.172 88.929 1.00 61.88 258 LEU A CA 1
ATOM 1988 C C . LEU A 1 258 ? -51.093 -14.040 88.780 1.00 61.88 258 LEU A C 1
ATOM 1990 O O . LEU A 1 258 ? -52.151 -13.630 89.253 1.00 61.88 258 LEU A O 1
ATOM 1994 N N . LEU A 1 259 ? -51.005 -15.194 88.108 1.00 52.19 259 LEU A N 1
ATOM 1995 C CA . LEU A 1 259 ? -52.151 -16.064 87.816 1.00 52.19 259 LEU A CA 1
ATOM 1996 C C . LEU A 1 259 ? -52.071 -17.446 88.491 1.00 52.19 259 LEU A C 1
ATOM 1998 O O . LEU A 1 259 ? -53.071 -18.163 88.496 1.00 52.19 259 LEU A O 1
ATOM 2002 N N . GLY A 1 260 ? -50.912 -17.826 89.034 1.00 53.31 260 GLY A N 1
ATOM 2003 C CA . GLY A 1 260 ? -50.732 -19.005 89.892 1.00 53.31 260 GLY A CA 1
ATOM 2004 C C . GLY A 1 260 ? -50.671 -18.616 91.358 1.00 53.31 260 GLY A C 1
ATOM 2005 O O . GLY A 1 260 ? -51.230 -19.379 92.175 1.00 53.31 260 GLY A O 1
#

Foldseek 3Di:
DDPDPDDPPFWDWDFDPCPPPDDDPDQKDWDKGKTKIFGFAPDWDFPDADPVRHTDTDRGQAMDIDIDTDIPPDDPVNSVVVVCVCDDPPHDDDDDGPDPDDDPPPDDPDPDDDDDPDPVPPDDPPPVPFPFDWDALDDDPPRTLTDGDDDLDCVVLVNPPQDDPDPVSVVVNVVSVVSSVVVVVVNVVVVVVSVVVVVVSVVVVVVVVVVVVVVCCVVVPDPCVVVVVVVVVVVVVVVVVVVVVVVVVVVVVVVVVVVD

Nearest PDB structures (foldseek):
  9au6-assembly1_D  TM=8.017E-01  e=1.124E-03  Geovibrio thiophilus
  8cvi-assembly1_S  TM=8.240E-01  e=4.416E-03  Escherichia coli

pLDDT: mean 71.69, std 18.59, range [28.02, 95.5]

Secondary structure (DSSP, 8-state):
-------TTSEEEEE-----------TT--EEEEEEEEEEEEEEEEEEE-TTS-EEEEEEEEEEEEEEEE-TT--HHHHHHHHHHHTSTT-----------SS--------S--------------------EEEE-SSSTT-EEEE------TTTTT-SS---SSHHHHHHHHHHHHHHHHHHHHHHHHHHHHHHHHHHHHHHHHHHHHHHHHHHHHHHS--HHHHHHHHHHHHHHHHHHHHHHHHHHHHHHHHHTTT-

Radius of gyration: 45.84 Å; Cα contacts (8 Å, |Δi|>4): 184; chains: 1; bounding box: 91×57×148 Å

Sequence (260 aa):
MHTLTGDNGLLSKNITNNAATGNKGASDKGGYIYITFDVTADTPYVYGKDNAGNDLTSNIVGSFTFQLEVTSNDTERSILDKLNTAFNDNTLFDLNFNMGNKNTSYVYKSDHNASSMLKNDFLPQDSVEDINLNIHSGSETTDKIYFDYDCLRIKTLGLEDTNVLTEENALAAIDEISSALEMISAQRSLFGAYQNRMEHAYNIDKNSAENTQAAESQIRDTDMAKEMVQYSNLNILGQAGQSMLAQANQKNQGILTLLG

Mean predicted aligned error: 20.79 Å

Solvent-accessible surface area (backbone atoms only — not comparable to full-atom values): 16334 Å² total; per-residue (Å²): 140,82,79,84,86,72,75,96,75,51,65,61,84,50,82,60,86,73,77,74,91,66,89,72,98,56,100,70,72,47,56,68,50,49,45,42,39,41,38,41,48,95,62,70,43,74,82,48,62,50,102,85,68,47,76,39,67,43,38,66,77,36,56,48,71,48,79,42,85,41,48,77,82,58,47,74,69,52,52,51,51,54,50,52,68,68,66,37,99,84,58,81,83,82,85,68,81,71,74,85,81,77,88,77,78,78,76,82,79,79,78,85,87,70,96,69,78,82,75,81,76,83,64,76,87,73,81,71,71,65,58,80,47,71,44,79,65,60,94,50,99,79,37,55,52,76,43,87,49,81,76,85,42,57,64,74,40,62,53,74,82,66,44,66,91,44,76,69,39,38,54,51,36,52,54,42,51,49,54,31,49,51,54,54,49,52,54,52,50,51,52,51,53,50,51,52,52,50,52,52,40,50,53,52,51,50,52,50,51,52,53,50,52,52,51,46,43,65,74,69,50,69,60,60,71,60,52,49,51,51,51,51,50,51,51,52,48,51,54,49,50,52,52,48,51,53,51,53,52,51,53,54,54,57,51,51,73,74,75,112